Protein AF-A0A7C5HKM7-F1 (afdb_monomer_lite)

Sequence (242 aa):
MRKWGLLIVVLAIFTVLNADDSTYTHIKGFSEFSFNRQSVSGTVSGYNWQPYSNRNNRTNLLIESALGNDLYFSGNILSNQTALEDGIYSFSLRHRYGMAKIGQFVPEINGMTDKALMKGILVKGNYENNEITGQYFFNNIAFTKEKIEGNGTEGPFRLKYADLINGSEIVELIDKEGKRTVLRRNNDYSINYIAGDIELKNRILENNELLIVKYETKNGAHYRLEEAHYAYRNQTFGLGIK

Radius of gyration: 24.39 Å; chains: 1; bounding box: 66×60×60 Å

Structure (mmCIF, N/CA/C/O backbone):
data_AF-A0A7C5HKM7-F1
#
_entry.id   AF-A0A7C5HKM7-F1
#
loop_
_atom_site.group_PDB
_atom_site.id
_atom_site.type_symbol
_atom_site.label_atom_id
_atom_site.label_alt_id
_atom_site.label_comp_id
_atom_site.label_asym_id
_atom_site.label_entity_id
_atom_site.label_seq_id
_atom_site.pdbx_PDB_ins_code
_atom_site.Cartn_x
_atom_site.Cartn_y
_atom_site.Cartn_z
_atom_site.occupancy
_atom_site.B_iso_or_equiv
_atom_site.auth_seq_id
_atom_site.auth_comp_id
_atom_site.auth_asym_id
_atom_site.auth_atom_id
_atom_site.pdbx_PDB_model_num
ATOM 1 N N . MET A 1 1 ? -5.078 -12.556 -15.517 1.00 41.78 1 MET A N 1
ATOM 2 C CA . MET A 1 1 ? -3.926 -13.343 -16.021 1.00 41.78 1 MET A CA 1
ATOM 3 C C . MET A 1 1 ? -3.278 -12.762 -17.283 1.00 41.78 1 MET A C 1
ATOM 5 O O . MET A 1 1 ? -2.061 -12.759 -17.342 1.00 41.78 1 MET A O 1
ATOM 9 N N . ARG A 1 2 ? -4.021 -12.229 -18.270 1.00 43.84 2 ARG A N 1
ATOM 10 C CA . ARG A 1 2 ? -3.448 -11.787 -19.566 1.00 43.84 2 ARG A CA 1
ATOM 11 C C . ARG A 1 2 ? -2.411 -10.642 -19.536 1.00 43.84 2 ARG A C 1
ATOM 13 O O . ARG A 1 2 ? -1.623 -10.560 -20.465 1.00 43.84 2 ARG A O 1
ATOM 20 N N . LYS A 1 3 ? -2.385 -9.771 -18.518 1.00 46.50 3 LYS A N 1
ATOM 21 C CA . LYS A 1 3 ? -1.538 -8.555 -18.538 1.00 46.50 3 LYS A CA 1
ATOM 22 C C . LYS A 1 3 ? -0.066 -8.782 -18.155 1.00 46.50 3 LYS A C 1
ATOM 24 O O . LYS A 1 3 ? 0.792 -8.072 -18.656 1.00 46.50 3 LYS A O 1
ATOM 29 N N . TRP A 1 4 ? 0.237 -9.783 -17.326 1.00 49.47 4 TRP A N 1
ATOM 30 C CA . TRP A 1 4 ? 1.603 -10.012 -16.824 1.00 49.47 4 TRP A CA 1
ATOM 31 C C . TRP A 1 4 ? 2.427 -10.959 -17.700 1.00 49.47 4 TRP A C 1
ATOM 33 O O . TRP A 1 4 ? 3.642 -10.810 -17.786 1.00 49.47 4 TRP A O 1
ATOM 43 N N . GLY A 1 5 ? 1.768 -11.879 -18.415 1.00 47.00 5 GLY A N 1
ATOM 44 C CA . GLY A 1 5 ? 2.447 -12.800 -19.332 1.00 47.00 5 GLY A CA 1
ATOM 45 C C . GLY A 1 5 ? 3.181 -12.083 -20.468 1.00 47.00 5 GLY A C 1
ATOM 46 O O . GLY A 1 5 ? 4.269 -12.499 -20.840 1.00 47.00 5 GLY A O 1
ATOM 47 N N . LEU A 1 6 ? 2.639 -10.962 -20.960 1.00 52.41 6 LEU A N 1
ATOM 48 C CA . LEU A 1 6 ? 3.279 -10.177 -22.018 1.00 52.41 6 LEU A CA 1
ATOM 49 C C . LEU A 1 6 ? 4.603 -9.553 -21.546 1.00 52.41 6 LEU A C 1
ATOM 51 O O . LEU A 1 6 ? 5.582 -9.592 -22.279 1.00 52.41 6 LEU A O 1
ATOM 55 N N . LEU A 1 7 ? 4.654 -9.029 -20.314 1.00 55.72 7 LEU A N 1
ATOM 56 C CA . LEU A 1 7 ? 5.866 -8.421 -19.752 1.00 55.72 7 LEU A CA 1
ATOM 57 C C . LEU A 1 7 ? 6.987 -9.459 -19.590 1.00 55.72 7 LEU A C 1
ATOM 59 O O . LEU A 1 7 ? 8.132 -9.186 -19.934 1.00 55.72 7 LEU A O 1
ATOM 63 N N . ILE A 1 8 ? 6.641 -10.660 -19.113 1.00 58.59 8 ILE A N 1
ATOM 64 C CA . ILE A 1 8 ? 7.587 -11.772 -18.942 1.00 58.59 8 ILE A CA 1
ATOM 65 C C . ILE A 1 8 ? 8.138 -12.226 -20.300 1.00 58.59 8 ILE A C 1
ATOM 67 O O . ILE A 1 8 ? 9.338 -12.440 -20.428 1.00 58.59 8 ILE A O 1
ATOM 71 N N . VAL A 1 9 ? 7.284 -12.318 -21.325 1.00 57.78 9 VAL A N 1
ATOM 72 C CA . VAL A 1 9 ? 7.707 -12.670 -22.690 1.00 57.78 9 VAL A CA 1
ATOM 73 C C . VAL A 1 9 ? 8.598 -11.584 -23.296 1.00 57.78 9 VAL A C 1
ATOM 75 O O . VAL A 1 9 ? 9.610 -11.908 -23.905 1.00 57.78 9 VAL A O 1
ATOM 78 N N . VAL A 1 10 ? 8.280 -10.303 -23.090 1.00 61.19 10 VAL A N 1
ATOM 79 C CA . VAL A 1 10 ? 9.124 -9.191 -23.558 1.00 61.19 10 VAL A CA 1
ATOM 80 C C . VAL A 1 10 ? 10.493 -9.219 -22.875 1.00 61.19 10 VAL A C 1
ATOM 82 O O . VAL A 1 10 ? 11.505 -9.143 -23.564 1.00 61.19 10 VAL A O 1
ATOM 85 N N . LEU A 1 11 ? 10.548 -9.409 -21.552 1.00 55.69 11 LEU A N 1
ATOM 86 C CA . LEU A 1 11 ? 11.812 -9.547 -20.816 1.00 55.69 11 LEU A CA 1
ATOM 87 C C . LEU A 1 11 ? 12.632 -10.751 -21.310 1.00 55.69 11 LEU A C 1
ATOM 89 O O . LEU A 1 11 ? 13.831 -10.609 -21.524 1.00 55.69 11 LEU A O 1
ATOM 93 N N . ALA A 1 12 ? 11.987 -11.893 -21.570 1.00 57.62 12 ALA A N 1
ATOM 94 C CA . ALA A 1 12 ? 12.646 -13.089 -22.098 1.00 57.62 12 ALA A CA 1
ATOM 95 C C . ALA A 1 12 ? 13.162 -12.929 -23.542 1.00 57.62 12 ALA A C 1
ATOM 97 O O . ALA A 1 12 ? 14.146 -13.555 -23.915 1.00 57.62 12 ALA A O 1
ATOM 98 N N . ILE A 1 13 ? 12.522 -12.100 -24.373 1.00 56.56 13 ILE A N 1
ATOM 99 C CA . ILE A 1 13 ? 13.011 -11.806 -25.731 1.00 56.56 13 ILE A CA 1
ATOM 100 C C . ILE A 1 13 ? 14.216 -10.856 -25.674 1.00 56.56 13 ILE A C 1
ATOM 102 O O . ILE A 1 13 ? 15.177 -11.034 -26.421 1.00 56.56 13 ILE A O 1
ATOM 106 N N . PHE A 1 14 ? 14.203 -9.872 -24.769 1.00 54.41 14 PHE A N 1
ATOM 107 C CA . PHE A 1 14 ? 15.316 -8.929 -24.612 1.00 54.41 14 PHE A CA 1
ATOM 108 C C . PHE A 1 14 ? 16.595 -9.584 -24.071 1.00 54.41 14 PHE A C 1
ATOM 110 O O . PHE A 1 14 ? 17.683 -9.191 -24.494 1.00 54.41 14 PHE A O 1
ATOM 117 N N . THR A 1 15 ? 16.487 -10.589 -23.195 1.00 54.91 15 THR A N 1
ATOM 118 C CA . THR A 1 15 ? 17.650 -11.338 -22.682 1.00 54.91 15 THR A CA 1
ATOM 119 C C . THR A 1 15 ? 18.345 -12.166 -23.760 1.00 54.91 15 THR A C 1
ATOM 121 O O . THR A 1 15 ? 19.567 -12.267 -23.751 1.00 54.91 15 THR A O 1
ATOM 124 N N . VAL A 1 16 ? 17.599 -12.725 -24.717 1.00 54.78 16 VAL A N 1
ATOM 125 C CA . VAL A 1 16 ? 18.163 -13.573 -25.785 1.00 54.78 16 VAL A CA 1
ATOM 126 C C . VAL A 1 16 ? 18.936 -12.757 -26.830 1.00 54.78 16 VAL A C 1
ATOM 128 O O . VAL A 1 16 ? 19.856 -13.277 -27.454 1.00 54.78 16 VAL A O 1
ATOM 131 N N . LEU A 1 17 ? 18.598 -11.478 -27.021 1.00 49.91 17 LEU A N 1
ATOM 132 C CA . LEU A 1 17 ? 19.156 -10.653 -28.101 1.00 49.91 17 LEU A CA 1
ATOM 133 C C . LEU A 1 17 ? 20.435 -9.878 -27.728 1.00 49.91 17 LEU A C 1
ATOM 135 O O . LEU A 1 17 ? 21.086 -9.360 -28.628 1.00 49.91 17 LEU A O 1
ATOM 139 N N . ASN A 1 18 ? 20.810 -9.796 -26.445 1.00 52.69 18 ASN A N 1
ATOM 140 C CA . ASN A 1 18 ? 21.990 -9.047 -25.968 1.00 52.69 18 ASN A CA 1
ATOM 141 C 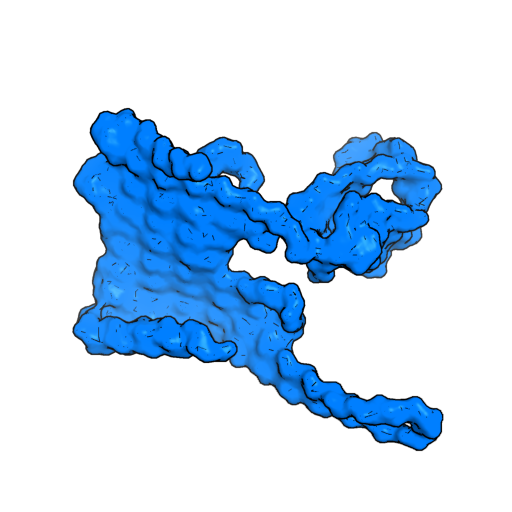C . ASN A 1 18 ? 22.776 -9.823 -24.895 1.00 52.69 18 ASN A C 1
ATOM 143 O O . ASN A 1 18 ? 23.112 -9.276 -23.846 1.00 52.69 18 ASN A O 1
ATOM 147 N N . ALA A 1 19 ? 23.012 -11.116 -25.122 1.00 52.22 19 ALA A N 1
ATOM 148 C CA . ALA A 1 19 ? 23.681 -11.975 -24.152 1.00 52.22 19 ALA A CA 1
ATOM 149 C C . ALA A 1 19 ? 25.193 -11.683 -24.089 1.00 52.22 19 ALA A C 1
ATOM 151 O O . ALA A 1 19 ? 25.965 -12.168 -24.912 1.00 52.22 19 ALA A O 1
ATOM 152 N N . ASP A 1 20 ? 25.589 -10.887 -23.099 1.00 65.88 20 ASP A N 1
ATOM 153 C CA . ASP A 1 20 ? 26.934 -10.894 -22.505 1.00 65.88 20 ASP A CA 1
ATOM 154 C C . ASP A 1 20 ? 26.879 -11.645 -21.157 1.00 65.88 20 ASP A C 1
ATOM 156 O O . ASP A 1 20 ? 25.787 -11.811 -20.601 1.00 65.88 20 ASP A O 1
ATOM 160 N N . ASP A 1 21 ? 28.020 -12.067 -20.607 1.0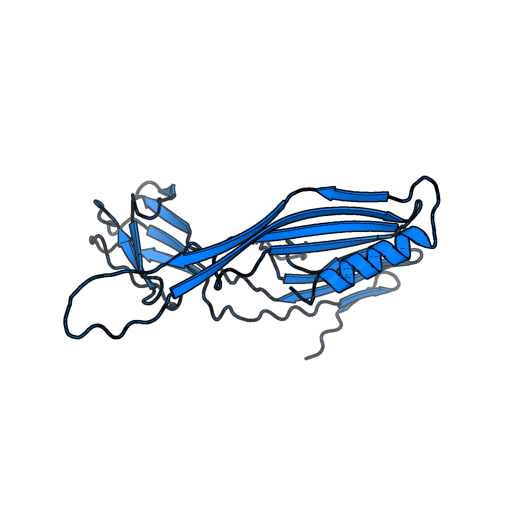0 68.31 21 ASP A N 1
ATOM 161 C CA . ASP A 1 21 ? 28.113 -12.945 -19.419 1.00 68.31 21 ASP A CA 1
ATOM 162 C C . ASP A 1 21 ? 27.431 -12.373 -18.156 1.00 68.31 21 ASP A C 1
ATOM 164 O O . ASP A 1 21 ? 27.097 -13.107 -17.224 1.00 68.31 21 ASP A O 1
ATOM 168 N N . SER A 1 22 ? 27.178 -11.062 -18.110 1.00 76.56 22 SER A N 1
ATOM 169 C CA . SER A 1 22 ? 26.458 -10.388 -17.021 1.00 76.56 22 SER A CA 1
ATOM 170 C C . SER A 1 22 ? 24.931 -10.388 -17.166 1.00 76.56 22 SER A C 1
ATOM 172 O O . SER A 1 22 ? 24.227 -9.875 -16.293 1.00 76.56 22 SER A O 1
ATOM 174 N N . THR A 1 23 ? 24.395 -10.982 -18.232 1.00 87.31 23 THR A N 1
ATOM 175 C CA . THR A 1 23 ? 22.953 -11.051 -18.491 1.00 87.31 23 THR A CA 1
ATOM 176 C C . THR A 1 23 ? 22.306 -12.199 -17.725 1.00 87.31 23 THR A C 1
ATOM 178 O O . THR A 1 23 ? 22.638 -13.364 -17.927 1.00 87.31 23 THR A O 1
ATOM 181 N N . TYR A 1 24 ? 21.331 -11.894 -16.870 1.00 87.00 24 TYR A N 1
ATOM 182 C CA . TYR A 1 24 ? 20.586 -12.908 -16.122 1.00 87.00 24 TYR A CA 1
ATOM 183 C C . TYR A 1 24 ? 19.155 -12.475 -15.827 1.00 87.00 24 TYR A C 1
ATOM 185 O O . TYR A 1 24 ? 18.832 -11.287 -15.777 1.00 87.00 24 TYR A O 1
ATOM 193 N N . THR A 1 25 ? 18.302 -13.455 -15.538 1.00 88.19 25 THR A N 1
ATOM 194 C CA . THR A 1 25 ? 16.986 -13.247 -14.932 1.00 88.19 25 THR A CA 1
ATOM 195 C C . THR A 1 25 ? 16.768 -14.309 -13.862 1.00 88.19 25 THR A C 1
ATOM 197 O O . THR A 1 25 ? 16.743 -15.503 -14.145 1.00 88.19 25 THR A O 1
ATOM 200 N N . HIS A 1 26 ? 16.571 -13.870 -12.626 1.00 86.81 26 HIS A N 1
ATOM 201 C CA . HIS A 1 26 ? 16.157 -14.688 -11.502 1.00 86.81 26 HIS A CA 1
ATOM 202 C C . HIS A 1 26 ? 14.713 -14.361 -11.146 1.00 86.81 26 HIS A C 1
ATOM 204 O O . HIS A 1 26 ? 14.358 -13.208 -10.905 1.00 86.81 26 HIS A O 1
ATOM 210 N N . ILE A 1 27 ? 13.883 -15.396 -11.083 1.00 87.00 27 ILE A N 1
ATOM 211 C CA . ILE A 1 27 ? 12.506 -15.299 -10.609 1.00 87.00 27 ILE A CA 1
ATOM 212 C C . ILE A 1 27 ? 12.399 -16.206 -9.387 1.00 87.00 27 ILE A C 1
ATOM 214 O O . ILE A 1 27 ? 12.685 -17.399 -9.469 1.00 87.00 27 ILE A O 1
ATOM 218 N N . LYS A 1 28 ? 12.030 -15.632 -8.244 1.00 78.94 28 LYS A N 1
ATOM 219 C CA . LYS A 1 28 ? 11.905 -16.319 -6.953 1.00 78.94 28 LYS A CA 1
ATOM 220 C C . LYS A 1 28 ? 10.480 -16.169 -6.427 1.00 78.94 28 LYS A C 1
ATOM 222 O O . LYS A 1 28 ? 9.817 -15.171 -6.702 1.00 78.94 28 LYS A O 1
ATOM 227 N N . GLY A 1 29 ? 10.039 -17.131 -5.623 1.00 84.25 29 GLY A N 1
ATOM 228 C CA . GLY A 1 29 ? 8.732 -17.111 -4.966 1.00 84.25 29 GLY A CA 1
ATOM 229 C C . GLY A 1 29 ? 7.749 -18.115 -5.564 1.00 84.25 29 GLY A C 1
ATOM 230 O O . GLY A 1 29 ? 8.158 -19.168 -6.046 1.00 84.25 29 GLY A O 1
ATOM 231 N N . PHE A 1 30 ? 6.453 -17.816 -5.492 1.00 78.19 30 PHE A N 1
ATOM 232 C CA . PHE A 1 30 ? 5.386 -18.731 -5.886 1.00 78.19 30 PHE A CA 1
ATOM 233 C C . PHE A 1 30 ? 4.206 -18.017 -6.552 1.00 78.19 30 PHE A C 1
ATOM 235 O O . PHE A 1 30 ? 3.901 -16.850 -6.297 1.00 78.19 30 PHE A O 1
ATOM 242 N N . SER A 1 31 ? 3.489 -18.768 -7.381 1.00 83.00 31 SER A N 1
ATOM 243 C CA . SER A 1 31 ? 2.150 -18.424 -7.844 1.00 83.00 31 SER A CA 1
ATOM 244 C C . SER A 1 31 ? 1.283 -19.660 -7.674 1.00 83.00 31 SER A C 1
ATOM 246 O O . SER A 1 31 ? 1.540 -20.703 -8.269 1.00 83.00 31 SER A O 1
ATOM 248 N N . GLU A 1 32 ? 0.289 -19.548 -6.809 1.00 78.94 32 GLU A N 1
ATOM 249 C CA . GLU A 1 32 ? -0.618 -20.624 -6.448 1.00 78.94 32 GLU A CA 1
ATOM 250 C C . GLU A 1 32 ? -2.011 -20.269 -6.946 1.00 78.94 32 GLU A C 1
ATOM 252 O O . GLU A 1 32 ? -2.483 -19.137 -6.794 1.00 78.94 32 GLU A O 1
ATOM 257 N N . PHE A 1 33 ? -2.698 -21.251 -7.513 1.00 78.25 33 PHE A N 1
ATOM 258 C CA . PHE A 1 33 ? -4.128 -21.158 -7.739 1.00 78.25 33 PHE A CA 1
ATOM 259 C C . PHE A 1 33 ? -4.812 -22.317 -7.024 1.00 78.25 33 PHE A C 1
ATOM 261 O O . PHE A 1 33 ? -4.343 -23.453 -7.046 1.00 78.25 33 PHE A O 1
ATOM 268 N N . SER A 1 34 ? -5.934 -22.021 -6.385 1.00 70.56 34 SER A N 1
ATOM 269 C CA . SER A 1 34 ? -6.802 -23.005 -5.759 1.00 70.56 34 SER A CA 1
ATOM 270 C C . SER A 1 34 ? -8.174 -22.880 -6.389 1.00 70.56 34 SER A C 1
ATOM 272 O O . SER A 1 34 ? -8.777 -21.804 -6.404 1.00 70.56 34 SER A O 1
ATOM 274 N N . PHE A 1 35 ? -8.658 -23.991 -6.925 1.00 74.38 35 PHE A N 1
ATOM 275 C CA . PHE A 1 35 ? -10.007 -24.103 -7.444 1.00 74.38 35 PHE A CA 1
ATOM 276 C C . PHE A 1 35 ? -10.796 -25.020 -6.519 1.00 74.38 35 PHE A C 1
ATOM 278 O O . PHE A 1 35 ? -10.505 -26.210 -6.435 1.00 74.38 35 PHE A O 1
ATOM 285 N N . ASN A 1 36 ? -11.784 -24.459 -5.828 1.00 67.75 36 ASN A N 1
ATOM 286 C CA . ASN A 1 36 ? -12.648 -25.205 -4.928 1.00 67.75 36 ASN A CA 1
ATOM 287 C C . ASN A 1 36 ? -14.076 -25.173 -5.459 1.00 67.75 36 ASN A C 1
ATOM 289 O O . ASN A 1 36 ? -14.666 -24.107 -5.641 1.00 67.75 36 ASN A O 1
ATOM 293 N N . ARG A 1 37 ? -14.646 -26.359 -5.669 1.00 68.19 37 ARG A N 1
ATOM 294 C CA . ARG A 1 37 ? -16.071 -26.542 -5.931 1.00 68.19 37 ARG A CA 1
ATOM 295 C C . ARG A 1 37 ? -16.686 -27.173 -4.692 1.00 68.19 37 ARG A C 1
ATOM 297 O O . ARG A 1 37 ? -16.312 -28.283 -4.332 1.00 68.19 37 ARG A O 1
ATOM 304 N N . GLN A 1 38 ? -17.616 -26.474 -4.055 1.00 61.09 38 GLN A N 1
ATOM 305 C CA . GLN A 1 38 ? -18.375 -27.028 -2.938 1.00 61.09 38 GLN A CA 1
ATOM 306 C C . GLN A 1 38 ? -19.761 -27.446 -3.427 1.00 61.09 38 GLN A C 1
ATOM 308 O O . GLN A 1 38 ? -20.451 -26.694 -4.114 1.00 61.09 38 GLN A O 1
ATOM 313 N N . SER A 1 39 ? -20.156 -28.669 -3.086 1.00 62.34 39 SER A N 1
ATOM 314 C CA . SER A 1 39 ? -21.510 -29.180 -3.284 1.00 62.34 39 SER A CA 1
ATOM 315 C C . SER A 1 39 ? -22.077 -29.572 -1.929 1.00 62.34 39 SER A C 1
ATOM 317 O O . SER A 1 39 ? -21.498 -30.414 -1.247 1.00 62.34 39 SER A O 1
ATOM 319 N N . VAL A 1 40 ? -23.202 -28.972 -1.552 1.00 58.19 40 VAL A N 1
ATOM 320 C CA . VAL A 1 40 ? -23.971 -29.364 -0.367 1.00 58.19 40 VAL A CA 1
ATOM 321 C C . VAL A 1 40 ? -25.155 -30.199 -0.846 1.00 58.19 40 VAL A C 1
ATOM 323 O O . VAL A 1 40 ? -25.891 -29.765 -1.732 1.00 58.19 40 VAL A O 1
ATOM 326 N N . SER A 1 41 ? -25.326 -31.399 -0.292 1.00 61.50 41 SER A N 1
ATOM 327 C CA . SER A 1 41 ? -26.473 -32.273 -0.559 1.00 61.50 41 SER A CA 1
ATOM 328 C C . SER A 1 41 ? -27.332 -32.404 0.696 1.00 61.50 41 SER A C 1
ATOM 330 O O . SER A 1 41 ? -26.813 -32.752 1.755 1.00 61.50 41 SER A O 1
ATOM 332 N N . GLY A 1 42 ? -28.637 -32.161 0.574 1.00 61.72 42 GLY A N 1
ATOM 333 C CA . GLY A 1 42 ? -29.608 -32.345 1.651 1.00 61.72 42 GLY A CA 1
ATOM 334 C C . GLY A 1 42 ? -31.044 -32.149 1.162 1.00 61.72 42 GLY A C 1
ATOM 335 O O . GLY A 1 42 ? -31.293 -31.404 0.218 1.00 61.72 42 GLY A O 1
ATOM 336 N N . THR A 1 43 ? -31.992 -32.834 1.797 1.00 60.56 43 THR A N 1
ATOM 337 C CA . THR A 1 43 ? -33.436 -32.710 1.554 1.00 60.56 43 THR A CA 1
ATOM 338 C C . THR A 1 43 ? -34.009 -31.600 2.425 1.00 60.56 43 THR A C 1
ATOM 340 O O . THR A 1 43 ? -34.526 -31.858 3.508 1.00 60.56 43 THR A O 1
ATOM 343 N N . VAL A 1 44 ? -33.909 -30.351 1.971 1.00 58.84 44 VAL A N 1
ATOM 344 C CA . VAL A 1 44 ? -34.656 -29.238 2.573 1.00 58.84 44 VAL A CA 1
ATOM 345 C C . VAL A 1 44 ? -35.480 -28.586 1.471 1.00 58.84 44 VAL A C 1
ATOM 347 O O . VAL A 1 44 ? -34.931 -28.034 0.517 1.00 58.84 44 VAL A O 1
ATOM 350 N N . SER A 1 45 ? -36.806 -28.697 1.560 1.00 56.69 45 SER A N 1
ATOM 351 C CA . SER A 1 45 ? -37.721 -28.054 0.616 1.00 56.69 45 SER A CA 1
ATOM 352 C C . SER A 1 45 ? -37.544 -26.534 0.679 1.00 56.69 45 SER A C 1
ATOM 354 O O . SER A 1 45 ? -37.684 -25.955 1.754 1.00 56.69 45 SER A O 1
ATOM 356 N N . GLY A 1 46 ? -37.260 -25.891 -0.458 1.00 57.44 46 GLY A N 1
ATOM 357 C CA . GLY A 1 46 ? -37.230 -24.425 -0.580 1.00 57.44 46 GLY A CA 1
ATOM 358 C C . GLY A 1 46 ? -35.853 -23.778 -0.766 1.00 57.44 46 GLY A C 1
ATOM 359 O O . GLY A 1 46 ? -35.786 -22.560 -0.894 1.00 57.44 46 GLY A O 1
ATOM 360 N N . TYR A 1 47 ? -34.760 -24.546 -0.831 1.00 51.97 47 TYR A N 1
ATOM 361 C CA . TYR A 1 47 ? -33.437 -23.997 -1.151 1.00 51.97 47 TYR A CA 1
ATOM 362 C C . TYR A 1 47 ? -33.176 -24.014 -2.665 1.00 51.97 47 TYR A C 1
ATOM 364 O O . TYR A 1 47 ? -33.049 -25.080 -3.269 1.00 51.97 47 TYR A O 1
ATOM 372 N N . ASN A 1 48 ? -33.059 -22.835 -3.284 1.00 48.94 48 ASN A N 1
ATOM 373 C CA . ASN A 1 48 ? -32.565 -22.716 -4.656 1.00 48.94 48 ASN A CA 1
ATOM 374 C C . ASN A 1 48 ? -31.058 -22.993 -4.672 1.00 48.94 48 ASN A C 1
ATOM 376 O O . ASN A 1 48 ? -30.250 -22.215 -4.168 1.00 48.94 48 ASN A O 1
ATOM 380 N N . TRP A 1 49 ? -30.699 -24.138 -5.240 1.00 54.53 49 TRP A N 1
ATOM 381 C CA . TRP A 1 49 ? -29.325 -24.581 -5.422 1.00 54.53 49 TRP A CA 1
ATOM 382 C C . TRP A 1 49 ? -28.566 -23.640 -6.363 1.00 54.53 49 TRP A C 1
ATOM 384 O O . TRP A 1 49 ? -28.997 -23.399 -7.491 1.00 54.53 49 TRP A O 1
ATOM 394 N N . GLN A 1 50 ? -27.399 -23.164 -5.931 1.00 55.50 50 GLN A N 1
ATOM 395 C CA . GLN A 1 50 ? -26.397 -22.597 -6.828 1.00 55.50 50 GLN A CA 1
ATOM 396 C C . GLN A 1 50 ? -25.031 -23.208 -6.496 1.00 55.50 50 GLN A C 1
ATOM 398 O O . GLN A 1 50 ? -24.595 -23.138 -5.345 1.00 55.50 50 GLN A O 1
ATOM 403 N N . PRO A 1 51 ? -24.341 -23.838 -7.463 1.00 52.62 51 PRO A N 1
ATOM 404 C CA . PRO A 1 51 ? -22.997 -24.338 -7.241 1.00 52.62 51 PRO A CA 1
ATOM 405 C C . PRO A 1 51 ? -22.072 -23.147 -6.992 1.00 52.62 51 PRO A C 1
ATOM 407 O O . PRO A 1 51 ? -21.900 -22.291 -7.858 1.00 52.62 51 PRO A O 1
ATOM 410 N N . TYR A 1 52 ? -21.456 -23.110 -5.813 1.00 55.56 52 TYR A N 1
ATOM 411 C CA . TYR A 1 52 ? -20.439 -22.119 -5.498 1.00 55.56 52 TYR A CA 1
ATOM 412 C C . TYR A 1 52 ? -19.070 -22.659 -5.917 1.00 55.56 52 TYR A C 1
ATOM 414 O O . TYR A 1 52 ? -18.561 -23.643 -5.369 1.00 55.56 52 TYR A O 1
ATOM 422 N N . SER A 1 53 ? -18.482 -22.032 -6.933 1.00 55.97 53 SER A N 1
ATOM 423 C CA . SER A 1 53 ? -17.078 -22.222 -7.284 1.00 55.97 53 SER A CA 1
ATOM 424 C C . SER A 1 53 ? -16.282 -21.042 -6.751 1.00 55.97 53 SER A C 1
ATOM 426 O O . SER A 1 53 ? -16.534 -19.907 -7.158 1.00 55.97 53 SER A O 1
ATOM 428 N N . ASN A 1 54 ? -15.302 -21.308 -5.893 1.00 58.53 54 ASN A N 1
ATOM 429 C CA . ASN A 1 54 ? -14.331 -20.304 -5.496 1.00 58.53 54 ASN A CA 1
ATOM 430 C C . ASN A 1 54 ? -13.007 -20.545 -6.221 1.00 58.53 54 ASN A C 1
ATOM 432 O O . ASN A 1 54 ? -12.482 -21.663 -6.242 1.00 58.53 54 ASN A O 1
ATOM 436 N N . ARG A 1 55 ? -12.466 -19.480 -6.805 1.00 63.00 55 ARG A N 1
ATOM 437 C CA . ARG A 1 55 ? -11.137 -19.468 -7.397 1.00 63.00 55 ARG A CA 1
ATOM 438 C C . ARG A 1 55 ? -10.286 -18.459 -6.645 1.00 63.00 55 ARG A C 1
ATOM 440 O O . ARG A 1 55 ? -10.416 -17.256 -6.858 1.00 63.00 55 ARG A O 1
ATOM 447 N N . ASN A 1 56 ? -9.341 -18.974 -5.875 1.00 62.69 56 ASN A N 1
ATOM 448 C CA . ASN A 1 56 ? -8.358 -18.161 -5.180 1.00 62.69 56 ASN A CA 1
ATOM 449 C C . ASN A 1 56 ? -7.047 -18.220 -5.952 1.00 62.69 56 ASN A C 1
ATOM 451 O O . ASN A 1 56 ? -6.597 -19.298 -6.328 1.00 62.69 56 ASN A O 1
ATOM 455 N N . ASN A 1 57 ? -6.426 -17.070 -6.194 1.00 67.44 57 ASN A N 1
ATOM 456 C CA . ASN A 1 57 ? -5.041 -17.036 -6.649 1.00 67.44 57 ASN A CA 1
ATOM 457 C C . ASN A 1 57 ? -4.232 -16.285 -5.599 1.00 67.44 57 ASN A C 1
ATOM 459 O O . ASN A 1 57 ? -4.670 -15.245 -5.107 1.00 67.44 57 ASN A O 1
ATOM 463 N N . ARG A 1 58 ? -3.059 -16.811 -5.273 1.00 69.06 58 ARG A N 1
ATOM 464 C CA . ARG A 1 58 ? -2.066 -16.133 -4.453 1.00 69.06 58 ARG A CA 1
ATOM 465 C C . ARG A 1 58 ? -0.790 -16.033 -5.260 1.00 69.06 58 ARG A C 1
ATOM 467 O O . ARG A 1 58 ? -0.427 -16.951 -5.988 1.00 69.06 58 ARG A O 1
ATOM 474 N N . THR A 1 59 ? -0.119 -14.899 -5.208 1.00 75.88 59 THR A N 1
ATOM 475 C CA . THR A 1 59 ? 1.138 -14.722 -5.936 1.00 75.88 59 THR A CA 1
ATOM 476 C C . THR A 1 59 ? 2.084 -13.924 -5.071 1.00 75.88 59 THR A C 1
ATOM 478 O O . THR A 1 59 ? 1.690 -12.910 -4.513 1.00 75.88 59 THR A O 1
ATOM 481 N N . ASN A 1 60 ? 3.307 -14.410 -4.935 1.00 77.50 60 ASN A N 1
ATOM 482 C CA . ASN A 1 60 ? 4.411 -13.711 -4.307 1.00 77.50 60 ASN A CA 1
ATOM 483 C C . ASN A 1 60 ? 5.634 -13.978 -5.175 1.00 77.50 60 ASN A C 1
ATOM 485 O O . ASN A 1 60 ? 6.220 -15.053 -5.093 1.00 77.50 60 ASN A O 1
ATOM 489 N N . LEU A 1 61 ? 5.957 -13.042 -6.057 1.00 79.00 61 LEU A N 1
ATOM 490 C CA . LEU A 1 61 ? 7.056 -13.171 -7.001 1.00 79.00 61 LEU A CA 1
ATOM 491 C C . LEU A 1 61 ? 8.031 -12.024 -6.807 1.00 79.00 61 LEU A C 1
ATOM 493 O O . LEU A 1 61 ? 7.630 -10.864 -6.782 1.00 79.00 61 LEU A O 1
ATOM 497 N N . LEU A 1 62 ? 9.311 -12.364 -6.746 1.00 71.31 62 LEU A N 1
ATOM 498 C CA . LEU A 1 62 ? 10.428 -11.443 -6.866 1.00 71.31 62 LEU A CA 1
ATOM 499 C C . LEU A 1 62 ? 11.127 -11.729 -8.194 1.00 71.31 62 LEU A C 1
ATOM 501 O O . LEU A 1 62 ? 11.457 -12.876 -8.490 1.00 71.31 62 LEU A O 1
ATOM 505 N N . ILE A 1 63 ? 11.352 -10.690 -8.984 1.00 84.31 63 ILE A N 1
ATOM 506 C CA . ILE A 1 63 ? 12.050 -10.743 -10.262 1.00 84.31 63 ILE A CA 1
ATOM 507 C C . ILE A 1 63 ? 13.280 -9.851 -10.140 1.00 84.31 63 ILE A C 1
ATOM 509 O O . ILE A 1 63 ? 13.168 -8.692 -9.754 1.00 84.31 63 ILE A O 1
ATOM 513 N N . GLU A 1 64 ? 14.444 -10.381 -10.483 1.00 87.38 64 GLU A N 1
ATOM 514 C CA . GLU A 1 64 ? 15.716 -9.663 -10.535 1.00 87.38 64 GLU A CA 1
ATOM 515 C C . GLU A 1 64 ? 16.372 -10.004 -11.866 1.00 87.38 64 GLU A C 1
ATOM 517 O O . GLU A 1 64 ? 16.492 -11.173 -12.215 1.00 87.38 64 GLU A O 1
ATOM 522 N N . SER A 1 65 ? 16.779 -9.012 -12.642 1.00 87.62 65 SER A N 1
ATOM 523 C CA . SER A 1 65 ? 17.410 -9.244 -13.933 1.00 87.62 65 SER A CA 1
ATOM 524 C C . SER A 1 65 ? 18.452 -8.178 -14.223 1.00 87.62 65 SER A C 1
ATOM 526 O O . SER A 1 65 ? 18.275 -7.016 -13.859 1.00 87.62 65 SER A O 1
ATOM 528 N N . ALA A 1 66 ? 19.525 -8.575 -14.891 1.00 88.00 66 ALA A N 1
ATOM 529 C CA . ALA A 1 66 ? 20.467 -7.669 -15.524 1.00 88.00 66 ALA A CA 1
ATOM 530 C C . ALA A 1 66 ? 20.548 -8.006 -17.014 1.00 88.00 66 ALA A C 1
ATOM 532 O O . ALA A 1 66 ? 20.465 -9.173 -17.396 1.00 88.00 66 ALA A O 1
ATOM 533 N N . LEU A 1 67 ? 20.672 -6.977 -17.841 1.00 85.38 67 LEU A N 1
ATOM 534 C CA . LEU A 1 67 ? 20.891 -7.057 -19.278 1.00 85.38 67 LEU A CA 1
ATOM 535 C C . LEU A 1 67 ? 22.224 -6.353 -19.543 1.00 85.38 67 LEU A C 1
ATOM 537 O O . LEU A 1 67 ? 22.297 -5.119 -19.531 1.00 85.38 67 LEU A O 1
ATOM 541 N N . GLY A 1 68 ? 23.285 -7.143 -19.701 1.00 82.88 68 GLY A N 1
ATOM 542 C CA . GLY A 1 68 ? 24.656 -6.641 -19.685 1.00 82.88 68 GLY A CA 1
ATOM 543 C C . GLY A 1 68 ? 25.017 -5.921 -18.375 1.00 82.88 68 GLY A C 1
ATOM 544 O O . GLY A 1 68 ? 24.448 -6.169 -17.312 1.00 82.88 68 GLY A O 1
ATOM 545 N N . ASN A 1 69 ? 25.966 -4.984 -18.459 1.00 82.88 69 ASN A N 1
ATOM 546 C CA . ASN A 1 69 ? 26.512 -4.292 -17.282 1.00 82.88 69 ASN A CA 1
ATOM 547 C C . ASN A 1 69 ? 25.720 -3.049 -16.855 1.00 82.88 69 ASN A C 1
ATOM 549 O O . ASN A 1 69 ? 25.875 -2.575 -15.727 1.00 82.88 69 ASN A O 1
ATOM 553 N N . ASP A 1 70 ? 24.876 -2.527 -17.745 1.00 84.81 70 ASP A N 1
ATOM 554 C CA . ASP A 1 70 ? 24.332 -1.177 -17.612 1.00 84.81 70 ASP A CA 1
ATOM 555 C C . ASP A 1 70 ? 22.843 -1.138 -17.278 1.00 84.81 70 ASP A C 1
ATOM 557 O O . ASP A 1 70 ? 22.387 -0.111 -16.777 1.00 84.81 70 ASP A O 1
ATOM 561 N N . LEU A 1 71 ? 22.082 -2.212 -17.523 1.00 86.94 71 LEU A N 1
ATOM 562 C CA . LEU A 1 71 ? 20.628 -2.225 -17.369 1.00 86.94 71 LEU A CA 1
ATOM 563 C C . LEU A 1 71 ? 20.178 -3.293 -16.369 1.00 86.94 71 LEU A C 1
ATOM 565 O O . LEU A 1 71 ? 20.381 -4.484 -16.567 1.00 86.94 71 LEU A O 1
ATOM 569 N N . TYR A 1 72 ? 19.508 -2.856 -15.308 1.00 90.81 72 TYR A N 1
ATOM 570 C CA . TYR A 1 72 ? 19.022 -3.697 -14.220 1.00 90.81 72 TYR A CA 1
ATOM 571 C C . TYR A 1 72 ? 17.515 -3.542 -14.083 1.00 90.81 72 TYR A C 1
ATOM 573 O O . TYR A 1 72 ? 17.000 -2.429 -14.006 1.00 90.81 72 TYR A O 1
ATOM 581 N N . PHE A 1 73 ? 16.808 -4.655 -13.991 1.00 90.38 73 PHE A N 1
ATOM 582 C CA . PHE A 1 73 ? 15.381 -4.705 -13.734 1.00 90.38 73 PHE A CA 1
ATOM 583 C C . PHE A 1 73 ? 15.122 -5.434 -12.418 1.00 90.38 73 PHE A C 1
ATOM 585 O O . PHE A 1 73 ? 15.683 -6.497 -12.160 1.00 90.38 73 PHE A O 1
ATOM 592 N N . SER A 1 74 ? 14.245 -4.888 -11.588 1.00 87.75 74 SER A N 1
ATOM 593 C CA . SER A 1 74 ? 13.723 -5.585 -10.421 1.00 87.75 74 SER A CA 1
ATOM 594 C C . SER A 1 74 ? 12.217 -5.410 -10.314 1.00 87.75 74 SER A C 1
ATOM 596 O O . SER A 1 74 ? 11.655 -4.399 -10.733 1.00 87.75 74 SER A O 1
ATOM 598 N N . GLY A 1 75 ? 11.541 -6.411 -9.770 1.00 82.06 75 GLY A N 1
ATOM 599 C CA . GLY A 1 75 ? 10.097 -6.409 -9.629 1.00 82.06 75 GLY A CA 1
ATOM 600 C C . GLY A 1 75 ? 9.639 -7.249 -8.454 1.00 82.06 75 GLY A C 1
ATOM 601 O O . GLY A 1 75 ? 10.216 -8.294 -8.180 1.00 82.06 75 GLY A O 1
ATOM 602 N N . ASN A 1 76 ? 8.586 -6.819 -7.774 1.00 77.56 76 ASN A N 1
ATOM 603 C CA . ASN A 1 76 ? 7.881 -7.611 -6.780 1.00 77.56 76 ASN A CA 1
ATOM 604 C C . ASN A 1 76 ? 6.384 -7.594 -7.097 1.00 77.56 76 ASN A C 1
ATOM 606 O O . ASN A 1 76 ? 5.842 -6.551 -7.465 1.00 77.56 76 ASN A O 1
ATOM 610 N N . ILE A 1 77 ? 5.732 -8.745 -6.975 1.00 80.50 77 ILE A N 1
ATOM 611 C CA . ILE A 1 77 ? 4.287 -8.904 -7.107 1.00 80.50 77 ILE A CA 1
ATOM 612 C C . ILE A 1 77 ? 3.797 -9.710 -5.911 1.00 80.50 77 ILE A C 1
ATOM 614 O O . ILE A 1 77 ? 4.149 -10.879 -5.775 1.00 80.50 77 ILE A O 1
ATOM 618 N N . LEU A 1 78 ? 2.923 -9.120 -5.107 1.00 72.56 78 LEU A N 1
ATOM 619 C CA . LEU A 1 78 ? 2.241 -9.748 -3.989 1.00 72.56 78 LEU A CA 1
ATOM 620 C C . LEU A 1 78 ? 0.725 -9.635 -4.178 1.00 72.56 78 LEU A C 1
ATOM 622 O O . LEU A 1 78 ? 0.180 -8.551 -4.304 1.00 72.56 78 LEU A O 1
ATOM 626 N N . SER A 1 79 ? 0.008 -10.748 -4.167 1.00 73.06 79 SER A N 1
ATOM 627 C CA . SER A 1 79 ? -1.454 -10.786 -4.215 1.00 73.06 79 SER A CA 1
ATOM 628 C C . SER A 1 79 ? -1.943 -11.855 -3.250 1.00 73.06 79 SER A C 1
ATOM 630 O O . SER A 1 79 ? -1.551 -13.020 -3.376 1.00 73.06 79 SER A O 1
ATOM 632 N N . ASN A 1 80 ? -2.775 -11.457 -2.284 1.00 59.19 80 ASN A N 1
ATOM 633 C CA . ASN A 1 80 ? -3.347 -12.346 -1.281 1.00 59.19 80 ASN A CA 1
ATOM 634 C C . ASN A 1 80 ? -4.864 -12.504 -1.493 1.00 59.19 80 ASN A C 1
ATOM 636 O O . ASN A 1 80 ? -5.643 -11.579 -1.349 1.00 59.19 80 ASN A O 1
ATOM 640 N N . GLN A 1 81 ? -5.237 -13.722 -1.885 1.00 51.62 81 GLN A N 1
ATOM 641 C CA . GLN A 1 81 ? -6.473 -14.494 -1.674 1.00 51.62 81 GLN A CA 1
ATOM 642 C C . GLN A 1 81 ? -7.898 -13.903 -1.709 1.00 51.62 81 GLN A C 1
ATOM 644 O O . GLN A 1 81 ? -8.808 -14.722 -1.824 1.00 51.62 81 GLN A O 1
ATOM 649 N N . THR A 1 82 ? -8.180 -12.602 -1.692 1.00 44.19 82 THR A N 1
ATOM 650 C CA . THR A 1 82 ? -9.573 -12.128 -1.797 1.00 44.19 82 THR A CA 1
ATOM 651 C C . THR A 1 82 ? -9.770 -11.266 -3.036 1.00 44.19 82 THR A C 1
ATOM 653 O O . THR A 1 82 ? -8.952 -10.416 -3.361 1.00 44.19 82 THR A O 1
ATOM 656 N N . ALA A 1 83 ? -10.876 -11.476 -3.758 1.00 39.88 83 ALA A N 1
ATOM 657 C CA . ALA A 1 83 ? -11.232 -10.730 -4.973 1.00 39.88 83 ALA A CA 1
ATOM 658 C C . ALA A 1 83 ? -11.403 -9.205 -4.760 1.00 39.88 83 ALA A C 1
ATOM 660 O O . ALA A 1 83 ? -11.751 -8.495 -5.700 1.00 39.88 83 ALA A O 1
ATOM 661 N N . LEU A 1 84 ? -11.189 -8.728 -3.529 1.00 37.81 84 LEU A N 1
ATOM 662 C CA . LEU A 1 84 ? -11.346 -7.355 -3.067 1.00 37.81 84 LEU A CA 1
ATOM 663 C C . LEU A 1 84 ? -10.020 -6.722 -2.600 1.00 37.81 84 LEU A C 1
ATOM 665 O O . LEU A 1 84 ? -10.005 -5.520 -2.356 1.00 37.81 84 LEU A O 1
ATOM 669 N N . GLU A 1 85 ? -8.929 -7.489 -2.479 1.00 49.34 85 GLU A N 1
ATOM 670 C CA . GLU A 1 85 ? -7.595 -6.963 -2.161 1.00 49.34 85 GLU A CA 1
ATOM 671 C C . GLU A 1 85 ? -6.812 -6.697 -3.453 1.00 49.34 85 GLU A C 1
ATOM 673 O O . GLU A 1 85 ? -6.456 -7.615 -4.201 1.00 49.34 85 GLU A O 1
ATOM 678 N N . ASP A 1 86 ? -6.526 -5.420 -3.719 1.00 55.31 86 ASP A N 1
ATOM 679 C CA . ASP A 1 86 ? -5.608 -5.021 -4.781 1.00 55.31 86 ASP A CA 1
ATOM 680 C C . ASP A 1 86 ? -4.215 -5.589 -4.475 1.00 55.31 86 ASP A C 1
ATOM 682 O O . ASP A 1 86 ? -3.591 -5.266 -3.464 1.00 55.31 86 ASP A O 1
ATOM 686 N N . GLY A 1 87 ? -3.704 -6.443 -5.364 1.00 63.16 87 GLY A N 1
ATOM 687 C CA . GLY A 1 87 ? -2.340 -6.951 -5.245 1.00 63.16 87 GLY A CA 1
ATOM 688 C C . GLY A 1 87 ? -1.321 -5.808 -5.238 1.00 63.16 87 GLY A C 1
ATOM 689 O O . GLY A 1 87 ? -1.417 -4.878 -6.041 1.00 63.16 87 GLY A O 1
ATOM 690 N N . ILE A 1 88 ? -0.328 -5.903 -4.355 1.00 74.50 88 ILE A N 1
ATOM 691 C CA . ILE A 1 88 ? 0.812 -4.999 -4.321 1.00 74.50 88 ILE A CA 1
ATOM 692 C C . ILE A 1 88 ? 1.772 -5.371 -5.445 1.00 74.50 88 ILE A C 1
ATOM 694 O O . ILE A 1 88 ? 2.159 -6.527 -5.582 1.00 74.50 88 ILE A O 1
ATOM 698 N N . TYR A 1 89 ? 2.200 -4.405 -6.245 1.00 81.75 89 TYR A N 1
ATOM 699 C CA . TYR A 1 89 ? 3.258 -4.639 -7.223 1.00 81.75 89 TYR A CA 1
ATOM 700 C C . TYR A 1 89 ? 4.191 -3.447 -7.323 1.00 81.75 89 TYR A C 1
ATOM 702 O O . TYR A 1 89 ? 3.753 -2.309 -7.224 1.00 81.75 89 TYR A O 1
ATOM 710 N N . SER A 1 90 ? 5.471 -3.690 -7.562 1.00 84.81 90 SER A N 1
ATOM 711 C CA . SER A 1 90 ? 6.474 -2.642 -7.725 1.00 84.81 90 SER A CA 1
ATOM 712 C C . SER A 1 90 ? 7.506 -3.108 -8.729 1.00 84.81 90 SER A C 1
ATOM 714 O O . SER A 1 90 ? 8.017 -4.213 -8.592 1.00 84.81 90 SER A O 1
ATOM 716 N N . PHE A 1 91 ? 7.812 -2.293 -9.730 1.00 88.69 91 PHE A N 1
ATOM 717 C CA . PHE A 1 91 ? 8.836 -2.578 -10.727 1.00 88.69 91 PHE A CA 1
ATOM 718 C C . PHE A 1 91 ? 9.791 -1.405 -10.828 1.00 88.69 91 PHE A C 1
ATOM 720 O O . PHE A 1 91 ? 9.374 -0.250 -10.764 1.00 88.69 91 PHE A O 1
ATOM 727 N N . SER A 1 92 ? 11.067 -1.707 -11.012 1.00 90.81 92 SER A N 1
ATOM 728 C CA . SER A 1 92 ? 12.144 -0.745 -11.156 1.00 90.81 92 SER A CA 1
ATOM 729 C C . SER A 1 92 ? 13.019 -1.152 -12.329 1.00 90.81 92 SER A C 1
ATOM 731 O O . SER A 1 92 ? 13.495 -2.279 -12.399 1.00 90.81 92 SER A O 1
ATOM 733 N N . LEU A 1 93 ? 13.278 -0.209 -13.219 1.00 90.69 93 LEU A N 1
ATOM 734 C CA . LEU A 1 93 ? 14.298 -0.288 -14.248 1.00 90.69 93 LEU A CA 1
ATOM 735 C C . LEU A 1 93 ? 15.385 0.723 -13.893 1.00 90.69 93 LEU A C 1
ATOM 737 O O . LEU A 1 93 ? 15.090 1.893 -13.673 1.00 90.69 93 LEU A O 1
ATOM 741 N N . ARG A 1 94 ? 16.635 0.291 -13.812 1.00 91.19 94 ARG A N 1
ATOM 742 C CA . ARG A 1 94 ? 17.786 1.140 -13.510 1.00 91.19 94 ARG A CA 1
ATOM 743 C C . ARG A 1 94 ? 18.807 1.000 -14.622 1.00 91.19 94 ARG A C 1
ATOM 745 O O . ARG A 1 94 ? 19.201 -0.108 -14.960 1.00 91.19 94 ARG A O 1
ATOM 752 N N . HIS A 1 95 ? 19.255 2.131 -15.131 1.00 88.56 95 HIS A N 1
ATOM 753 C CA . HIS A 1 95 ? 20.333 2.255 -16.090 1.00 88.56 95 HIS A CA 1
ATOM 754 C C . HIS A 1 95 ? 21.447 3.146 -15.520 1.00 88.56 95 HIS A C 1
ATOM 756 O O . HIS A 1 95 ? 21.203 3.925 -14.596 1.00 88.56 95 HIS A O 1
ATOM 762 N N . ARG A 1 96 ? 22.658 3.117 -16.089 1.00 83.31 96 ARG A N 1
ATOM 763 C CA . ARG A 1 96 ? 23.750 4.027 -15.672 1.00 83.31 96 ARG A CA 1
ATOM 764 C C . ARG A 1 96 ? 23.385 5.521 -15.740 1.00 83.31 96 ARG A C 1
ATOM 766 O O . ARG A 1 96 ? 23.938 6.322 -14.999 1.00 83.31 96 ARG A O 1
ATOM 773 N N . TYR A 1 97 ? 22.431 5.888 -16.599 1.00 84.56 97 TYR A N 1
ATOM 774 C CA . TYR A 1 97 ? 21.962 7.271 -16.781 1.00 84.56 97 TYR A CA 1
ATOM 775 C C . TYR A 1 97 ? 20.661 7.607 -16.046 1.00 84.56 97 TYR A C 1
ATOM 777 O O . TYR A 1 97 ? 20.168 8.723 -16.176 1.00 84.56 97 TYR A O 1
ATOM 785 N N . GLY A 1 98 ? 20.061 6.677 -15.300 1.00 88.62 98 GLY A N 1
ATOM 786 C CA . GLY A 1 98 ? 18.794 6.969 -14.635 1.00 88.62 98 GLY A CA 1
ATOM 787 C C . GLY A 1 98 ? 18.030 5.750 -14.147 1.00 88.62 98 GLY A C 1
ATOM 788 O O . GLY A 1 98 ? 18.498 4.618 -14.204 1.00 88.62 98 GLY A O 1
ATOM 789 N N . MET A 1 99 ? 16.816 5.971 -13.665 1.00 91.75 99 MET A N 1
ATOM 790 C CA . MET A 1 99 ? 15.901 4.914 -13.266 1.00 91.75 99 MET A CA 1
ATOM 791 C C . MET A 1 99 ? 14.452 5.278 -13.567 1.00 91.75 99 MET A C 1
ATOM 793 O O . MET A 1 99 ? 14.076 6.445 -13.578 1.00 91.75 99 MET A O 1
ATOM 797 N N . ALA A 1 100 ? 13.626 4.256 -13.733 1.00 89.69 100 ALA A N 1
ATOM 798 C CA . ALA A 1 100 ? 12.181 4.360 -13.749 1.00 89.69 100 ALA A CA 1
ATOM 799 C C . ALA A 1 100 ? 11.598 3.358 -12.749 1.00 89.69 100 ALA A C 1
ATOM 801 O O . ALA A 1 100 ? 12.032 2.210 -12.700 1.00 89.69 100 ALA A O 1
ATOM 802 N N . LYS A 1 101 ? 10.605 3.767 -11.964 1.00 89.56 101 LYS A N 1
ATOM 803 C CA . LYS A 1 101 ? 9.815 2.899 -11.090 1.00 89.56 101 LYS A CA 1
ATOM 804 C C . LYS A 1 101 ? 8.340 3.034 -11.422 1.00 89.56 101 LYS A C 1
ATOM 806 O O . LYS A 1 101 ? 7.877 4.132 -11.714 1.00 89.56 101 LYS A O 1
ATOM 811 N N . ILE A 1 102 ? 7.605 1.932 -11.349 1.00 87.88 102 ILE A N 1
ATOM 812 C CA . ILE A 1 102 ? 6.153 1.890 -11.528 1.00 87.88 102 ILE A CA 1
ATOM 813 C C . ILE A 1 102 ? 5.518 0.925 -10.530 1.00 87.88 102 ILE A C 1
ATOM 815 O O . ILE A 1 102 ? 6.069 -0.131 -10.230 1.00 87.88 102 ILE A O 1
ATOM 819 N N . GLY A 1 103 ? 4.326 1.268 -10.054 1.00 82.62 103 GLY A N 1
ATOM 820 C CA . GLY A 1 103 ? 3.560 0.453 -9.116 1.00 82.62 103 GLY A CA 1
ATOM 821 C C . GLY A 1 103 ? 3.474 1.128 -7.760 1.00 82.62 103 GLY A C 1
ATOM 822 O O . GLY A 1 103 ? 3.383 2.349 -7.696 1.00 82.62 103 GLY A O 1
ATOM 823 N N . GLN A 1 104 ? 3.458 0.340 -6.694 1.00 81.94 104 GLN A N 1
ATOM 824 C CA . GLN A 1 104 ? 3.393 0.795 -5.317 1.00 81.94 104 GLN A CA 1
ATOM 825 C C . GLN A 1 104 ? 4.790 0.904 -4.707 1.00 81.94 104 GLN A C 1
ATOM 827 O O . GLN A 1 104 ? 5.560 -0.058 -4.688 1.00 81.94 104 GLN A O 1
ATOM 832 N N . PHE A 1 105 ? 5.127 2.090 -4.214 1.00 75.44 105 PHE A N 1
ATOM 833 C CA . PHE A 1 105 ? 6.360 2.370 -3.483 1.00 75.44 105 PHE A CA 1
ATOM 834 C C . PHE A 1 105 ? 6.177 3.613 -2.609 1.00 75.44 105 PHE A C 1
ATOM 836 O O . PHE A 1 105 ? 5.245 4.386 -2.803 1.00 75.44 105 PHE A O 1
ATOM 843 N N . VAL A 1 106 ? 7.041 3.788 -1.614 1.00 74.75 106 VAL A N 1
ATOM 844 C CA . VAL A 1 106 ? 7.053 4.996 -0.780 1.00 74.75 106 VAL A CA 1
ATOM 845 C C . VAL A 1 106 ? 7.896 6.047 -1.504 1.00 74.75 106 VAL A C 1
ATOM 847 O O . VAL A 1 106 ? 9.102 5.823 -1.649 1.00 74.75 106 VAL A O 1
ATOM 850 N N . PRO A 1 107 ? 7.310 7.143 -2.018 1.00 73.06 107 PRO A N 1
ATOM 851 C CA . PRO A 1 107 ? 8.085 8.168 -2.694 1.00 73.06 107 PRO A CA 1
ATOM 852 C C . PRO A 1 107 ? 8.800 9.067 -1.680 1.00 73.06 107 PRO A C 1
ATOM 854 O O . PRO A 1 107 ? 8.289 9.357 -0.600 1.00 73.06 107 PRO A O 1
ATOM 857 N N . GLU A 1 108 ? 9.992 9.529 -2.045 1.00 71.75 108 GLU A N 1
ATOM 858 C CA . GLU A 1 108 ? 10.743 10.530 -1.286 1.00 71.75 108 GLU A CA 1
ATOM 859 C C . GLU A 1 108 ? 10.368 11.916 -1.823 1.00 71.75 108 GLU A C 1
ATOM 861 O O . GLU A 1 108 ? 10.993 12.419 -2.754 1.00 71.75 108 GLU A O 1
ATOM 866 N N . ILE A 1 109 ? 9.290 12.495 -1.285 1.00 67.88 109 ILE A N 1
ATOM 867 C CA . ILE A 1 109 ? 8.799 13.828 -1.664 1.00 67.88 109 ILE A CA 1
ATOM 868 C C . ILE A 1 109 ? 9.217 14.828 -0.585 1.00 67.88 109 ILE A C 1
ATOM 870 O O . ILE A 1 109 ? 8.879 14.666 0.590 1.00 67.88 109 ILE A O 1
ATOM 874 N N . ASN A 1 110 ? 9.942 15.876 -0.978 1.00 61.12 110 ASN A N 1
ATOM 875 C CA . ASN A 1 110 ? 10.351 16.935 -0.058 1.00 61.12 110 ASN A CA 1
ATOM 876 C C . ASN A 1 110 ? 9.122 17.616 0.564 1.00 61.12 110 ASN A C 1
ATOM 878 O O . ASN A 1 110 ? 8.205 18.023 -0.139 1.00 61.12 110 ASN A O 1
ATOM 882 N N . GLY A 1 111 ? 9.109 17.745 1.892 1.00 55.16 111 GLY A N 1
ATOM 883 C CA . GLY A 1 111 ? 7.989 18.338 2.634 1.00 55.16 111 GLY A CA 1
ATOM 884 C C . GLY A 1 111 ? 6.875 17.357 3.010 1.00 55.16 111 GLY A C 1
ATOM 885 O O . GLY A 1 111 ? 6.006 17.716 3.802 1.00 55.16 111 GLY A O 1
ATOM 886 N N . MET A 1 112 ? 6.920 16.109 2.530 1.00 52.84 112 MET A N 1
ATOM 887 C CA . MET A 1 112 ? 6.011 15.060 2.981 1.00 52.84 112 MET A CA 1
ATOM 888 C C . MET A 1 112 ? 6.629 14.300 4.162 1.00 52.84 112 MET A C 1
ATOM 890 O O . MET A 1 112 ? 7.595 13.556 4.014 1.00 52.84 112 MET A O 1
ATOM 894 N N . THR A 1 113 ? 6.085 14.506 5.360 1.00 49.47 113 THR A N 1
ATOM 895 C CA . THR A 1 113 ? 6.542 13.845 6.596 1.00 49.47 113 THR A CA 1
ATOM 896 C C . THR A 1 113 ? 6.016 12.418 6.745 1.00 49.47 113 THR A C 1
ATOM 898 O O . THR A 1 113 ? 6.672 11.585 7.374 1.00 49.47 113 THR A O 1
ATOM 901 N N . ASP A 1 114 ? 4.868 12.111 6.139 1.00 52.22 114 ASP A N 1
ATOM 902 C CA . ASP A 1 114 ? 4.247 10.792 6.216 1.00 52.22 114 ASP A CA 1
ATOM 903 C C . ASP A 1 114 ? 4.733 9.883 5.078 1.00 52.22 114 ASP A C 1
ATOM 905 O O . ASP A 1 114 ? 4.391 10.059 3.907 1.00 52.22 114 ASP A O 1
ATOM 909 N N . LYS A 1 115 ? 5.527 8.869 5.441 1.00 57.00 115 LYS A N 1
ATOM 910 C CA . LYS A 1 115 ? 5.986 7.802 4.541 1.00 57.00 115 LYS A CA 1
ATOM 911 C C . LYS A 1 115 ? 4.827 6.857 4.202 1.00 57.00 115 LYS A C 1
ATOM 913 O O . LYS A 1 115 ? 4.679 5.809 4.825 1.00 57.00 115 LYS A O 1
ATOM 918 N N . ALA A 1 116 ? 3.999 7.234 3.232 1.00 61.38 116 ALA A N 1
ATOM 919 C CA . ALA A 1 116 ? 2.893 6.412 2.745 1.00 61.38 116 ALA A CA 1
ATOM 920 C C . ALA A 1 116 ? 3.288 5.610 1.493 1.00 61.38 116 ALA A C 1
ATOM 922 O O . ALA A 1 116 ? 4.003 6.105 0.621 1.00 61.38 116 ALA A O 1
ATOM 923 N N . LEU A 1 117 ? 2.804 4.369 1.389 1.00 65.88 117 LEU A N 1
ATOM 924 C CA . LEU A 1 117 ? 2.917 3.575 0.166 1.00 65.88 117 LEU A CA 1
ATOM 925 C C . LEU A 1 117 ? 1.965 4.159 -0.885 1.00 65.88 117 LEU A C 1
ATOM 927 O O . LEU A 1 117 ? 0.750 4.101 -0.722 1.00 65.88 117 LEU A O 1
ATOM 931 N N . MET A 1 118 ? 2.507 4.712 -1.967 1.00 72.75 118 MET A N 1
ATOM 932 C CA . MET A 1 118 ? 1.724 5.323 -3.041 1.00 72.75 118 MET A CA 1
ATOM 933 C C . MET A 1 118 ? 1.823 4.514 -4.316 1.00 72.75 118 MET A C 1
ATOM 935 O O . MET A 1 118 ? 2.825 3.844 -4.549 1.00 72.75 118 MET A O 1
ATOM 939 N N . LYS A 1 119 ? 0.804 4.616 -5.169 1.00 75.69 119 LYS A N 1
ATOM 940 C CA . LYS A 1 119 ? 0.832 4.026 -6.501 1.00 75.69 119 LYS A CA 1
ATOM 941 C C . LYS A 1 119 ? 1.199 5.100 -7.511 1.00 75.69 119 LYS A C 1
ATOM 943 O O . LYS A 1 119 ? 0.643 6.193 -7.493 1.00 75.69 119 LYS A O 1
ATOM 948 N N . GLY A 1 120 ? 2.133 4.812 -8.402 1.00 79.94 120 GLY A N 1
ATOM 949 C CA . GLY A 1 120 ? 2.542 5.812 -9.368 1.00 79.94 120 GLY A CA 1
ATOM 950 C C . GLY A 1 120 ? 3.716 5.408 -10.228 1.00 79.94 120 GLY A C 1
ATOM 951 O O . GLY A 1 120 ? 4.034 4.226 -10.378 1.00 79.94 120 GLY A O 1
ATOM 952 N N . ILE A 1 121 ? 4.318 6.433 -10.817 1.00 83.12 121 ILE A N 1
ATOM 953 C CA . ILE A 1 121 ? 5.480 6.361 -11.686 1.00 83.12 121 ILE A CA 1
ATOM 954 C C . ILE A 1 121 ? 6.501 7.375 -11.174 1.00 83.12 121 ILE A C 1
ATOM 956 O O . ILE A 1 121 ? 6.161 8.516 -10.870 1.00 83.12 121 ILE A O 1
ATOM 960 N N . LEU A 1 122 ? 7.757 6.955 -11.092 1.00 84.94 122 LEU A N 1
ATOM 961 C CA . LEU A 1 122 ? 8.897 7.813 -10.795 1.00 84.94 122 LEU A CA 1
ATOM 962 C C . LEU A 1 122 ? 9.936 7.607 -11.886 1.00 84.94 122 LEU A C 1
ATOM 964 O O . LEU A 1 122 ? 10.308 6.474 -12.165 1.00 84.94 122 LEU A O 1
ATOM 968 N N . VAL A 1 123 ? 10.434 8.687 -12.466 1.00 86.31 123 VAL A N 1
ATOM 969 C CA . VAL A 1 123 ? 11.529 8.675 -13.430 1.00 86.31 123 VAL A CA 1
ATOM 970 C C . VAL A 1 123 ? 12.592 9.638 -12.932 1.00 86.31 123 VAL A C 1
ATOM 972 O O . VAL A 1 123 ? 12.300 10.797 -12.654 1.00 86.31 123 VAL A O 1
ATOM 975 N N . LYS A 1 124 ? 13.824 9.150 -12.819 1.00 87.06 124 LYS A N 1
ATOM 976 C CA . LYS A 1 124 ? 15.006 9.960 -12.533 1.00 87.06 124 LYS A CA 1
ATOM 977 C C . LYS A 1 124 ? 16.015 9.768 -13.650 1.00 87.06 124 LYS A C 1
ATOM 979 O O . LYS A 1 124 ? 16.248 8.638 -14.072 1.00 87.06 124 LYS A O 1
ATOM 984 N N . GLY A 1 125 ? 16.622 10.840 -14.117 1.00 85.88 125 GLY A N 1
ATOM 985 C CA . GLY A 1 125 ? 17.644 10.802 -15.151 1.00 85.88 125 GLY A CA 1
ATOM 986 C C . GLY A 1 125 ? 18.766 11.764 -14.824 1.00 85.88 125 GLY A C 1
ATOM 987 O O . GLY A 1 125 ? 18.520 12.838 -14.284 1.00 85.88 125 GLY A O 1
ATOM 988 N N . ASN A 1 126 ? 19.980 11.377 -15.186 1.00 81.38 126 ASN A N 1
ATOM 989 C CA . ASN A 1 126 ? 21.152 12.230 -15.128 1.00 81.38 126 ASN A CA 1
ATOM 990 C C . ASN A 1 126 ? 21.637 12.448 -16.557 1.00 81.38 126 ASN A C 1
ATOM 992 O O . ASN A 1 126 ? 21.949 11.486 -17.264 1.00 81.38 126 ASN A O 1
ATOM 996 N N . TYR A 1 127 ? 21.699 13.706 -16.976 1.00 75.75 127 TYR A N 1
ATOM 997 C CA . TYR A 1 127 ? 22.300 14.086 -18.247 1.00 75.75 127 TYR A CA 1
ATOM 998 C C . TYR A 1 127 ? 23.277 15.234 -18.004 1.00 75.75 127 TYR A C 1
ATOM 1000 O O . TYR A 1 127 ? 22.881 16.333 -17.604 1.00 75.75 127 TYR A O 1
ATOM 1008 N N . GLU A 1 128 ? 24.563 14.954 -18.223 1.00 80.56 128 GLU A N 1
ATOM 1009 C CA . GLU A 1 128 ? 25.677 15.834 -17.853 1.00 80.56 128 GLU A CA 1
ATOM 1010 C C . GLU A 1 128 ? 25.627 16.206 -16.357 1.00 80.56 128 GLU A C 1
ATOM 1012 O O . GLU A 1 128 ? 25.655 15.320 -15.507 1.00 80.56 128 GLU A O 1
ATOM 1017 N N . ASN A 1 129 ? 25.528 17.500 -16.037 1.00 77.75 129 ASN A N 1
ATOM 1018 C CA . ASN A 1 129 ? 25.441 18.029 -14.674 1.00 77.75 129 ASN A CA 1
ATOM 1019 C C . ASN A 1 129 ? 23.992 18.306 -14.228 1.00 77.75 129 ASN A C 1
ATOM 1021 O O . ASN A 1 129 ? 23.784 19.048 -13.270 1.00 77.75 129 ASN A O 1
ATOM 1025 N N . ASN A 1 130 ? 22.992 17.773 -14.939 1.00 72.94 130 ASN A N 1
ATOM 1026 C CA . ASN A 1 130 ? 21.581 18.016 -14.644 1.00 72.94 130 ASN A CA 1
ATOM 1027 C C . ASN A 1 130 ? 20.896 16.732 -14.169 1.00 72.94 130 ASN A C 1
ATOM 1029 O O . ASN A 1 130 ? 21.017 15.680 -14.802 1.00 72.94 130 ASN A O 1
ATOM 1033 N N . GLU A 1 131 ? 20.127 16.856 -13.088 1.00 80.69 131 GLU A N 1
ATOM 1034 C CA . GLU A 1 131 ? 19.211 15.826 -12.606 1.00 80.69 131 GLU A CA 1
ATOM 1035 C C . GLU A 1 131 ? 17.788 16.182 -13.047 1.00 80.69 131 GLU A C 1
ATOM 1037 O O . GLU A 1 131 ? 17.296 17.289 -12.814 1.00 80.69 131 GLU A O 1
ATOM 1042 N N . ILE A 1 132 ? 17.122 15.235 -13.699 1.00 79.25 132 ILE A N 1
ATOM 1043 C CA . ILE A 1 132 ? 15.725 15.347 -14.110 1.00 79.25 132 ILE A CA 1
ATOM 1044 C C . ILE A 1 132 ? 14.932 14.364 -13.264 1.00 79.25 132 ILE A C 1
ATOM 1046 O O . ILE A 1 132 ? 15.189 13.162 -13.315 1.00 79.25 132 ILE A O 1
ATOM 1050 N N . THR A 1 133 ? 13.943 14.864 -12.524 1.00 83.12 133 THR A N 1
ATOM 1051 C CA . THR A 1 133 ? 12.997 14.022 -11.787 1.00 83.12 133 THR A CA 1
ATOM 1052 C C . THR A 1 133 ? 11.578 14.325 -12.248 1.00 83.12 133 THR A C 1
ATOM 1054 O O . THR A 1 133 ? 11.059 15.425 -12.069 1.00 83.12 133 THR A O 1
ATOM 1057 N N . GLY A 1 134 ? 10.942 13.321 -12.844 1.00 80.62 134 GLY A N 1
ATOM 1058 C CA . GLY A 1 134 ? 9.523 13.328 -13.168 1.00 80.62 134 GLY A CA 1
ATOM 1059 C C . GLY A 1 134 ? 8.801 12.331 -12.280 1.00 80.62 134 GLY A C 1
ATOM 1060 O O . GLY A 1 134 ? 9.193 11.166 -12.206 1.00 80.62 134 GLY A O 1
ATOM 1061 N N . GLN A 1 135 ? 7.744 12.766 -11.608 1.00 81.19 135 GLN A N 1
ATOM 1062 C CA . GLN A 1 135 ? 6.981 11.890 -10.737 1.00 81.19 135 GLN A CA 1
ATOM 1063 C C . GLN A 1 135 ? 5.486 12.138 -10.855 1.00 81.19 135 GLN A C 1
ATOM 1065 O O . GLN A 1 135 ? 5.030 13.273 -10.971 1.00 81.19 135 GLN A O 1
ATOM 1070 N N . TYR A 1 136 ? 4.730 11.049 -10.832 1.00 75.75 136 TYR A N 1
ATOM 1071 C CA . TYR A 1 136 ? 3.280 11.072 -10.791 1.00 75.75 136 TYR A CA 1
ATOM 1072 C C . TYR A 1 136 ? 2.822 10.018 -9.803 1.00 75.75 136 TYR A C 1
ATOM 1074 O O . TYR A 1 136 ? 3.029 8.820 -10.015 1.00 75.75 136 TYR A O 1
ATOM 1082 N N . PHE A 1 137 ? 2.190 10.466 -8.728 1.00 73.06 137 PHE A N 1
ATOM 1083 C CA . PHE A 1 137 ? 1.652 9.590 -7.704 1.00 73.06 137 PHE A CA 1
ATOM 1084 C C . PHE A 1 137 ? 0.167 9.846 -7.553 1.00 73.06 137 PHE A C 1
ATOM 1086 O O . PHE A 1 137 ? -0.296 10.983 -7.619 1.00 73.06 137 PHE A O 1
ATOM 1093 N N . PHE A 1 138 ? -0.562 8.773 -7.302 1.00 63.03 138 PHE A N 1
ATOM 1094 C CA . PHE A 1 138 ? -1.901 8.839 -6.769 1.00 63.03 138 PHE A CA 1
ATOM 1095 C C . PHE A 1 138 ? -1.947 7.978 -5.516 1.00 63.03 138 PHE A C 1
ATOM 1097 O O . PHE A 1 138 ? -1.408 6.866 -5.446 1.00 63.03 138 PHE A O 1
ATOM 1104 N N . ASN A 1 139 ? -2.578 8.526 -4.488 1.00 54.47 139 ASN A N 1
ATOM 1105 C CA . ASN A 1 139 ? -2.800 7.775 -3.278 1.00 54.47 139 ASN A CA 1
ATOM 1106 C C . ASN A 1 139 ? -3.861 6.704 -3.568 1.00 54.47 139 ASN A C 1
ATOM 1108 O O . ASN A 1 139 ? -5.023 7.035 -3.773 1.00 54.47 139 ASN A O 1
ATOM 1112 N N . ASN A 1 140 ? -3.461 5.432 -3.627 1.00 48.41 140 ASN A N 1
ATOM 1113 C CA . ASN A 1 140 ? -4.418 4.322 -3.686 1.00 48.41 140 ASN A CA 1
ATOM 1114 C C . ASN A 1 140 ? -4.824 3.859 -2.275 1.00 48.41 140 ASN A C 1
ATOM 1116 O O . ASN A 1 140 ? -5.598 2.921 -2.154 1.00 48.41 140 ASN A O 1
ATOM 1120 N N . ILE A 1 141 ? -4.259 4.473 -1.226 1.00 51.38 141 ILE A N 1
ATOM 1121 C CA . ILE A 1 141 ? -4.362 4.041 0.168 1.00 51.38 141 ILE A CA 1
ATOM 1122 C C . ILE A 1 141 ? -4.515 5.282 1.064 1.00 51.38 141 ILE A C 1
ATOM 1124 O O . ILE A 1 141 ? -3.623 5.683 1.816 1.00 51.38 141 ILE A O 1
ATOM 1128 N N . ALA A 1 142 ? -5.649 5.973 0.935 1.00 53.31 142 ALA A N 1
ATOM 1129 C CA . ALA A 1 142 ? -5.992 7.062 1.842 1.00 53.31 142 ALA A CA 1
ATOM 1130 C C . ALA A 1 142 ? -6.368 6.473 3.209 1.00 53.31 142 ALA A C 1
ATOM 1132 O O . ALA A 1 142 ? -7.542 6.218 3.482 1.00 53.31 142 ALA A O 1
ATOM 1133 N N . PHE A 1 143 ? -5.369 6.254 4.068 1.00 59.03 143 PHE A N 1
ATOM 1134 C CA . PHE A 1 143 ? -5.626 6.004 5.479 1.00 59.03 143 PHE A CA 1
ATOM 1135 C C . PHE A 1 143 ? -6.254 7.259 6.081 1.00 59.03 143 PHE A C 1
ATOM 1137 O O . PHE A 1 143 ? -5.603 8.293 6.238 1.00 59.03 143 PHE A O 1
ATOM 1144 N N . THR A 1 144 ? -7.531 7.172 6.420 1.00 73.12 144 THR A N 1
ATOM 1145 C CA . THR A 1 144 ? -8.179 8.161 7.270 1.00 73.12 144 THR A CA 1
ATOM 1146 C C . THR A 1 144 ? -7.774 7.872 8.703 1.00 73.12 144 THR A C 1
ATOM 1148 O O . THR A 1 144 ? -7.833 6.729 9.149 1.00 73.12 144 THR A O 1
ATOM 1151 N N . LYS A 1 145 ? -7.347 8.909 9.426 1.00 80.44 145 LYS A N 1
ATOM 1152 C CA . LYS A 1 145 ? -7.096 8.836 10.863 1.00 80.44 145 LYS A CA 1
ATOM 1153 C C . LYS A 1 145 ? -8.187 9.589 11.602 1.00 80.44 145 LYS A C 1
ATOM 1155 O O . LYS A 1 145 ? -8.343 10.793 11.412 1.00 80.44 145 LYS A O 1
ATOM 1160 N N . GLU A 1 146 ? -8.855 8.897 12.504 1.00 82.25 146 GLU A N 1
ATOM 1161 C CA . GLU A 1 146 ? -9.829 9.470 13.418 1.00 82.25 146 GLU A CA 1
ATOM 1162 C C . GLU A 1 146 ? -9.367 9.348 14.860 1.00 82.25 146 GLU A C 1
ATOM 1164 O O . GLU A 1 146 ? -8.620 8.438 15.229 1.00 82.25 146 GLU A O 1
ATOM 1169 N N . LYS A 1 147 ? -9.796 10.320 15.662 1.00 86.69 147 LYS A N 1
ATOM 1170 C CA . LYS A 1 147 ? -9.666 10.313 17.112 1.00 86.69 147 LYS A CA 1
ATOM 1171 C C . LYS A 1 147 ? -11.076 10.349 17.675 1.00 86.69 147 LYS A C 1
ATOM 1173 O O . LYS A 1 147 ? -11.829 11.261 17.346 1.00 86.69 147 LYS A O 1
ATOM 1178 N N . ILE A 1 148 ? -11.399 9.366 18.494 1.00 85.56 148 ILE A N 1
ATOM 1179 C CA . ILE A 1 148 ? -12.676 9.237 19.176 1.00 85.56 148 ILE A CA 1
ATOM 1180 C C . ILE A 1 148 ? -12.392 9.432 20.661 1.00 85.56 148 ILE A C 1
ATOM 1182 O O . ILE A 1 148 ? -11.541 8.745 21.230 1.00 85.56 148 ILE A O 1
ATOM 1186 N N . GLU A 1 149 ? -13.066 10.404 21.259 1.00 83.69 149 GLU A N 1
ATOM 1187 C CA . GLU A 1 149 ? -13.023 10.629 22.701 1.00 83.69 149 GLU A CA 1
ATOM 1188 C C . GLU A 1 149 ? -13.909 9.604 23.402 1.00 83.69 149 GLU A C 1
ATOM 1190 O O . GLU A 1 149 ? -14.976 9.242 22.895 1.00 83.69 149 GLU A O 1
ATOM 1195 N N . GLY A 1 150 ? -13.458 9.115 24.555 1.00 78.06 150 GLY A N 1
ATOM 1196 C CA . GLY A 1 150 ? -14.287 8.247 25.369 1.00 78.06 150 GLY A CA 1
ATOM 1197 C C . GLY A 1 150 ? -15.550 8.939 25.852 1.00 78.06 150 GLY A C 1
ATOM 1198 O O . GLY A 1 150 ? -15.590 10.146 26.078 1.00 78.06 150 GLY A O 1
ATOM 1199 N N . ASN A 1 151 ? -16.598 8.141 25.986 1.00 81.56 151 ASN A N 1
ATOM 1200 C CA . ASN A 1 151 ? -17.917 8.578 26.430 1.00 81.56 151 ASN A CA 1
ATOM 1201 C C . ASN A 1 151 ? -18.461 7.689 27.562 1.00 81.56 151 ASN A C 1
ATOM 1203 O O . ASN A 1 151 ? -19.660 7.715 27.840 1.00 81.56 151 ASN A O 1
ATOM 1207 N N . GLY A 1 152 ? -17.603 6.864 28.175 1.00 84.06 152 GLY A N 1
ATOM 1208 C CA . GLY A 1 152 ? -17.993 5.923 29.222 1.00 84.06 152 GLY A CA 1
ATOM 1209 C C . GLY A 1 152 ? -18.786 4.719 28.706 1.00 84.06 152 GLY A C 1
ATOM 1210 O O . GLY A 1 152 ? -19.505 4.092 29.479 1.00 84.06 152 GLY A O 1
ATOM 1211 N N . THR A 1 153 ? -18.673 4.380 27.416 1.00 84.50 153 THR A N 1
ATOM 1212 C CA . THR A 1 153 ? -19.295 3.183 26.821 1.00 84.50 153 THR A CA 1
ATOM 1213 C C . THR A 1 153 ? -18.257 2.284 26.144 1.00 84.50 153 THR A C 1
ATOM 1215 O O . THR A 1 153 ? -17.117 2.691 25.915 1.00 84.50 153 THR A O 1
ATOM 1218 N N . GLU A 1 154 ? -18.633 1.046 25.823 1.00 82.88 154 GLU A N 1
ATOM 1219 C CA . GLU A 1 154 ? -17.824 0.137 24.992 1.00 82.88 154 GLU A CA 1
ATOM 1220 C C . GLU A 1 154 ? -17.995 0.392 23.480 1.00 82.88 154 GLU A C 1
ATOM 1222 O O . GLU A 1 154 ? -17.279 -0.180 22.658 1.00 82.88 154 GLU A O 1
ATOM 1227 N N . GLY A 1 155 ? -18.898 1.301 23.104 1.00 85.56 155 GLY A N 1
ATOM 1228 C CA . GLY A 1 155 ? -19.299 1.569 21.728 1.00 85.56 155 GLY A CA 1
ATOM 1229 C C . GLY A 1 155 ? -20.766 1.188 21.471 1.00 85.56 155 GLY A C 1
ATOM 1230 O O . GLY A 1 155 ? -21.533 1.032 22.423 1.00 85.56 155 GLY A O 1
ATOM 1231 N N . PRO A 1 156 ? -21.182 1.074 20.195 1.00 85.06 156 PRO A N 1
ATOM 1232 C CA . PRO A 1 156 ? -20.368 1.241 18.992 1.00 85.06 156 PRO A CA 1
ATOM 1233 C C . PRO A 1 156 ? -19.951 2.700 18.747 1.00 85.06 156 PRO A C 1
ATOM 1235 O O . PRO A 1 156 ? -20.764 3.622 18.776 1.00 85.06 156 PRO A O 1
ATOM 1238 N N . PHE A 1 157 ? -18.673 2.904 18.448 1.00 84.31 157 PHE A N 1
ATOM 1239 C CA . PHE A 1 157 ? -18.110 4.162 17.980 1.00 84.31 157 PHE A CA 1
ATOM 1240 C C . PHE A 1 157 ? -18.155 4.205 16.459 1.00 84.31 157 PHE A C 1
ATOM 1242 O O . PHE A 1 157 ? -17.517 3.395 15.783 1.00 84.31 157 PHE A O 1
ATOM 1249 N N . ARG A 1 158 ? -18.905 5.160 15.915 1.00 82.44 158 ARG A N 1
ATOM 1250 C CA . ARG A 1 158 ? -19.066 5.303 14.473 1.00 82.44 158 ARG A CA 1
ATOM 1251 C C . ARG A 1 158 ? -17.958 6.160 13.880 1.00 82.44 158 ARG A C 1
ATOM 1253 O O . ARG A 1 158 ? -17.776 7.308 14.281 1.00 82.44 158 ARG A O 1
ATOM 1260 N N . LEU A 1 159 ? -17.254 5.601 12.907 1.00 81.19 159 LEU A N 1
ATOM 1261 C CA . LEU A 1 159 ? -16.270 6.305 12.099 1.00 81.19 159 LEU A CA 1
ATOM 1262 C C . LEU A 1 159 ? -16.966 7.251 11.117 1.00 81.19 159 LEU A C 1
ATOM 1264 O O . LEU A 1 159 ? -18.111 7.042 10.707 1.00 81.19 159 LEU A O 1
ATOM 1268 N N . LYS A 1 160 ? -16.254 8.298 10.709 1.00 77.00 160 LYS A N 1
ATOM 1269 C CA . LYS A 1 160 ? -16.733 9.295 9.748 1.00 77.00 160 LYS A CA 1
ATOM 1270 C C . LYS A 1 160 ? -17.091 8.685 8.393 1.00 77.00 160 LYS A C 1
ATOM 1272 O O . LYS A 1 160 ? -17.997 9.192 7.729 1.00 77.00 160 LYS A O 1
ATOM 1277 N N . TYR A 1 161 ? -16.382 7.640 7.968 1.00 72.81 161 TYR A N 1
ATOM 1278 C CA . TYR A 1 161 ? -16.616 6.972 6.692 1.00 72.81 161 TYR A CA 1
ATOM 1279 C C . TYR A 1 161 ? -17.073 5.519 6.877 1.00 72.81 161 TYR A C 1
ATOM 1281 O O . TYR A 1 161 ? -16.667 4.820 7.802 1.00 72.81 161 TYR A O 1
ATOM 1289 N N . ALA A 1 162 ? -17.924 5.087 5.949 1.00 68.06 162 ALA A N 1
ATOM 1290 C CA . ALA A 1 162 ? -18.434 3.728 5.793 1.00 68.06 162 ALA A CA 1
ATOM 1291 C C . ALA A 1 162 ? -17.721 3.029 4.615 1.00 68.06 162 ALA A C 1
ATOM 1293 O O . ALA A 1 162 ? -16.867 3.634 3.962 1.00 68.06 162 ALA A O 1
ATOM 1294 N N . ASP A 1 163 ? -18.065 1.770 4.325 1.00 68.81 163 ASP A N 1
ATOM 1295 C CA . ASP A 1 163 ? -17.453 0.982 3.237 1.00 68.81 163 ASP A CA 1
ATOM 1296 C C . ASP A 1 163 ? -15.920 0.911 3.314 1.00 68.81 163 ASP A C 1
ATOM 1298 O O . ASP A 1 163 ? -15.169 1.182 2.366 1.00 68.81 163 ASP A O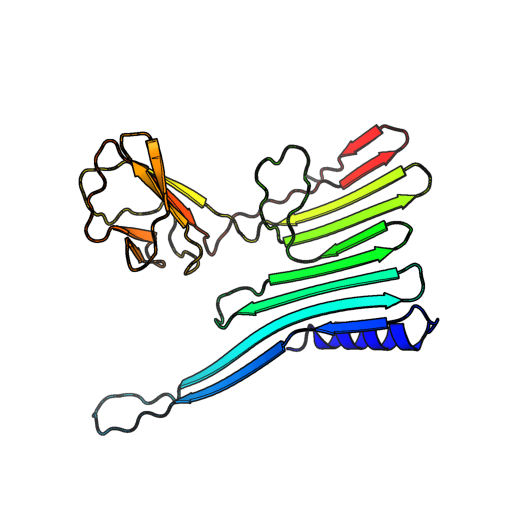 1
ATOM 1302 N N . LEU A 1 164 ? -15.459 0.514 4.490 1.00 71.50 164 LEU A N 1
ATOM 1303 C CA . LEU A 1 164 ? -14.059 0.362 4.825 1.00 71.50 164 LEU A CA 1
ATOM 1304 C C . LEU A 1 164 ? -13.459 -0.875 4.148 1.00 71.50 164 LEU A C 1
ATOM 1306 O O . LEU A 1 164 ? -14.140 -1.879 3.899 1.00 71.50 164 LEU A O 1
ATOM 1310 N N . ILE A 1 165 ? -12.160 -0.827 3.865 1.00 74.12 165 ILE A N 1
ATOM 1311 C CA . ILE A 1 165 ? -11.429 -2.001 3.379 1.00 74.12 165 ILE A CA 1
ATOM 1312 C C . ILE A 1 165 ? -11.209 -2.948 4.562 1.00 74.12 165 ILE A C 1
ATOM 1314 O O . ILE A 1 165 ? -10.689 -2.552 5.607 1.00 74.12 165 ILE A O 1
ATOM 1318 N N . ASN A 1 166 ? -11.636 -4.203 4.412 1.00 73.19 166 ASN A N 1
ATOM 1319 C CA . ASN A 1 166 ? -11.576 -5.189 5.487 1.00 73.19 166 ASN A CA 1
ATOM 1320 C C . ASN A 1 166 ? -10.123 -5.459 5.904 1.00 73.19 166 ASN A C 1
ATOM 1322 O O . ASN A 1 166 ? -9.303 -5.821 5.069 1.00 73.19 166 ASN A O 1
ATOM 1326 N N . GLY A 1 167 ? -9.816 -5.300 7.194 1.00 75.81 167 GLY A N 1
ATOM 1327 C CA . GLY A 1 167 ? -8.484 -5.533 7.756 1.00 75.81 167 GLY A CA 1
ATOM 1328 C C . GLY A 1 167 ? -7.480 -4.409 7.521 1.00 75.81 167 GLY A C 1
ATOM 1329 O O . GLY A 1 167 ? -6.312 -4.585 7.855 1.00 75.81 167 GLY A O 1
ATOM 1330 N N . SER A 1 168 ? -7.915 -3.277 6.963 1.00 76.31 168 SER A N 1
ATOM 1331 C CA . SER A 1 168 ? -7.068 -2.092 6.791 1.00 76.31 168 SER A CA 1
ATOM 1332 C C . SER A 1 168 ? -6.884 -1.286 8.080 1.00 76.31 168 SER A C 1
ATOM 1334 O O . SER A 1 168 ? -6.046 -0.387 8.140 1.00 76.31 168 SER A O 1
ATOM 1336 N N . GLU A 1 169 ? -7.681 -1.558 9.111 1.00 85.69 169 GLU A N 1
ATOM 1337 C CA . GLU A 1 169 ? -7.717 -0.745 10.311 1.00 85.69 169 GLU A CA 1
ATOM 1338 C C . GLU A 1 169 ? -6.566 -1.039 11.282 1.00 85.69 169 GLU A C 1
ATOM 1340 O O . GLU A 1 169 ? -6.191 -2.183 11.541 1.00 85.69 169 GLU A O 1
ATOM 1345 N N . ILE A 1 170 ? -6.044 0.023 11.888 1.00 84.69 170 ILE A N 1
ATOM 1346 C CA . ILE A 1 170 ? -5.166 -0.021 13.052 1.00 84.69 170 ILE A CA 1
ATOM 1347 C C . ILE A 1 170 ? -5.848 0.785 14.148 1.00 84.69 170 ILE A C 1
ATOM 1349 O O . ILE A 1 170 ? -6.103 1.981 13.978 1.00 84.69 170 ILE A O 1
ATOM 1353 N N . VAL A 1 171 ? -6.110 0.132 15.278 1.00 87.25 171 VAL A N 1
ATOM 1354 C CA . VAL A 1 171 ? -6.759 0.739 16.439 1.00 87.25 171 VAL A CA 1
ATOM 1355 C C . VAL A 1 171 ? -5.745 0.865 17.572 1.00 87.25 171 VAL A C 1
ATOM 1357 O O . VAL A 1 171 ? -5.157 -0.121 18.016 1.00 87.25 171 VAL A O 1
ATOM 1360 N N . GLU A 1 172 ? -5.528 2.090 18.033 1.00 89.38 172 GLU A N 1
ATOM 1361 C CA . GLU A 1 172 ? -4.675 2.429 19.168 1.00 89.38 172 GLU A CA 1
ATOM 1362 C C . GLU A 1 172 ? -5.540 3.051 20.265 1.00 89.38 172 GLU A C 1
ATOM 1364 O O . GLU A 1 172 ? -6.326 3.955 20.007 1.00 89.38 172 GLU A O 1
ATOM 1369 N N . LEU A 1 173 ? -5.355 2.612 21.500 1.00 92.38 173 LEU A N 1
ATOM 1370 C CA . LEU A 1 173 ? -5.893 3.267 22.680 1.00 92.38 173 LEU A CA 1
ATOM 1371 C C . LEU A 1 173 ? -4.809 4.148 23.303 1.00 92.38 173 LEU A C 1
ATOM 1373 O O . LEU A 1 173 ? -3.678 3.691 23.482 1.00 92.38 173 LEU A O 1
ATOM 1377 N N . ILE A 1 174 ? -5.163 5.376 23.669 1.00 88.62 174 ILE A N 1
ATOM 1378 C CA . ILE A 1 174 ? -4.384 6.232 24.563 1.00 88.62 174 ILE A CA 1
ATOM 1379 C C . ILE A 1 174 ? -5.125 6.293 25.894 1.00 88.62 174 ILE A C 1
ATOM 1381 O O . ILE A 1 174 ? -6.245 6.801 25.940 1.00 88.62 174 ILE A O 1
ATOM 1385 N N . ASP A 1 175 ? -4.517 5.761 26.951 1.00 89.62 175 ASP A N 1
ATOM 1386 C CA . ASP A 1 175 ? -5.103 5.814 28.290 1.00 89.62 175 ASP A CA 1
ATOM 1387 C C . ASP A 1 175 ? -4.920 7.192 28.954 1.00 89.62 175 ASP A C 1
ATOM 1389 O O . ASP A 1 175 ? -4.251 8.088 28.430 1.00 89.62 175 ASP A O 1
ATOM 1393 N N . LYS A 1 176 ? -5.502 7.348 30.146 1.00 89.25 176 LYS A N 1
ATOM 1394 C CA . LYS A 1 176 ? -5.417 8.561 30.979 1.00 89.25 176 LYS A CA 1
ATOM 1395 C C . LYS A 1 176 ? -3.988 9.000 31.337 1.00 89.25 176 LYS A C 1
ATOM 1397 O O . LYS A 1 176 ? -3.774 10.156 31.689 1.00 89.25 176 LYS A O 1
ATOM 1402 N N . GLU A 1 177 ? -3.022 8.083 31.286 1.00 90.00 177 GLU A N 1
ATOM 1403 C CA . GLU A 1 177 ? -1.601 8.332 31.563 1.00 90.00 177 GLU A CA 1
ATOM 1404 C C . GLU A 1 177 ? -0.826 8.669 30.275 1.00 90.00 177 GLU A C 1
ATOM 1406 O O . GLU A 1 177 ? 0.375 8.936 30.310 1.00 90.00 177 GLU A O 1
ATOM 1411 N N . GLY A 1 178 ? -1.509 8.693 29.124 1.00 84.12 178 GLY A N 1
ATOM 1412 C CA . GLY A 1 178 ? -0.932 8.983 27.816 1.00 84.12 178 GLY A CA 1
ATOM 1413 C C . GLY A 1 178 ? -0.239 7.783 27.168 1.00 84.12 178 GLY A C 1
ATOM 1414 O O . GLY A 1 178 ? 0.394 7.935 26.115 1.00 84.12 178 GLY A O 1
ATOM 1415 N N . LYS A 1 179 ? -0.339 6.585 27.754 1.00 86.50 179 LYS A N 1
ATOM 1416 C CA . LYS A 1 179 ? 0.292 5.383 27.215 1.00 86.50 179 LYS A CA 1
ATOM 1417 C C . LYS A 1 179 ? -0.521 4.856 26.041 1.00 86.50 179 LYS A C 1
ATOM 1419 O O . LYS A 1 179 ? -1.741 4.719 26.097 1.00 86.50 179 LYS A O 1
ATOM 1424 N N . ARG A 1 180 ? 0.191 4.520 24.962 1.00 89.06 180 ARG A N 1
ATOM 1425 C CA . ARG A 1 180 ? -0.401 3.953 23.749 1.00 89.06 180 ARG A CA 1
ATOM 1426 C C . ARG A 1 180 ? -0.372 2.436 23.761 1.00 89.06 180 ARG A C 1
ATOM 1428 O O . ARG A 1 180 ? 0.686 1.840 23.959 1.00 89.06 180 ARG A O 1
ATOM 1435 N N . THR A 1 181 ? -1.512 1.829 23.458 1.00 87.38 181 THR A N 1
ATOM 1436 C CA . THR A 1 181 ? -1.660 0.378 23.314 1.00 87.38 181 THR A CA 1
ATOM 1437 C C . THR A 1 181 ? -2.340 0.064 21.989 1.00 87.38 181 THR A C 1
ATOM 1439 O O . THR A 1 181 ? -3.419 0.575 21.710 1.00 87.38 181 THR A O 1
ATOM 1442 N N . VAL A 1 182 ? -1.717 -0.778 21.163 1.00 85.19 182 VAL A N 1
ATOM 1443 C CA . VAL A 1 182 ? -2.335 -1.271 19.922 1.00 85.19 182 VAL A CA 1
ATOM 1444 C C . VAL A 1 182 ? -3.308 -2.391 20.274 1.00 85.19 182 VAL A C 1
ATOM 1446 O O . VAL A 1 182 ? -2.909 -3.370 20.905 1.00 85.19 182 VAL A O 1
ATOM 1449 N N . LEU A 1 183 ? -4.562 -2.247 19.855 1.00 86.31 183 LEU A N 1
ATOM 1450 C CA . LEU A 1 183 ? -5.615 -3.233 20.078 1.00 86.31 183 LEU A CA 1
ATOM 1451 C C . LEU A 1 183 ? -5.640 -4.264 18.940 1.00 86.31 183 LEU A C 1
ATOM 1453 O O . LEU A 1 183 ? -5.350 -3.952 17.782 1.00 86.31 183 LEU A O 1
ATOM 1457 N N . ARG A 1 184 ? -6.009 -5.508 19.250 1.00 82.88 184 ARG A N 1
ATOM 1458 C CA . ARG A 1 184 ? -6.105 -6.622 18.299 1.00 82.88 184 ARG A CA 1
ATOM 1459 C C . ARG A 1 184 ? -7.559 -6.897 17.928 1.00 82.88 184 ARG A C 1
ATOM 1461 O O . ARG A 1 184 ? -8.382 -7.204 18.792 1.00 82.88 184 ARG A O 1
ATOM 1468 N N . ARG A 1 185 ? -7.857 -6.873 16.626 1.00 84.81 185 ARG A N 1
ATOM 1469 C CA . ARG A 1 185 ? -9.177 -7.228 16.083 1.00 84.81 185 ARG A CA 1
ATOM 1470 C C . ARG A 1 185 ? -9.610 -8.615 16.566 1.00 84.81 185 ARG A C 1
ATOM 1472 O O . ARG A 1 185 ? -8.798 -9.534 16.639 1.00 84.81 185 ARG A O 1
ATOM 1479 N N . ASN A 1 186 ? -10.900 -8.760 16.856 1.00 83.81 186 ASN A N 1
ATOM 1480 C CA . ASN A 1 186 ? -11.579 -9.938 17.404 1.00 83.81 186 ASN A CA 1
ATOM 1481 C C . ASN A 1 186 ? -11.252 -10.287 18.859 1.00 83.81 186 ASN A C 1
ATOM 1483 O O . ASN A 1 186 ? -12.092 -10.934 19.488 1.00 83.81 186 ASN A O 1
ATOM 1487 N N . ASN A 1 187 ? -10.124 -9.828 19.400 1.00 80.81 187 ASN A N 1
ATOM 1488 C CA . ASN A 1 187 ? -9.777 -10.016 20.807 1.00 80.81 187 ASN A CA 1
ATOM 1489 C C . ASN A 1 187 ? -10.218 -8.814 21.644 1.00 80.81 187 ASN A C 1
ATOM 1491 O O . ASN A 1 187 ? -10.991 -8.977 22.581 1.00 80.81 187 ASN A O 1
ATOM 1495 N N . ASP A 1 188 ? -9.773 -7.622 21.249 1.00 88.56 188 ASP A N 1
ATOM 1496 C CA . AS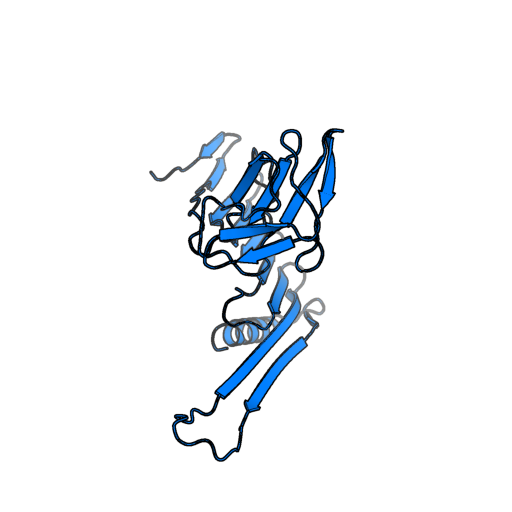P A 1 188 ? -9.939 -6.385 22.018 1.00 88.56 188 ASP A CA 1
ATOM 1497 C C . ASP A 1 188 ? -11.061 -5.498 21.457 1.00 88.56 188 ASP A C 1
ATOM 1499 O O . ASP A 1 188 ? -11.593 -4.647 22.161 1.00 88.56 188 ASP A O 1
ATOM 1503 N N . TYR A 1 189 ? -11.429 -5.685 20.186 1.00 93.56 189 TYR A N 1
ATOM 1504 C CA . TYR A 1 189 ? -12.530 -4.967 19.540 1.00 93.56 189 TYR A CA 1
ATOM 1505 C C . TYR A 1 189 ? -13.145 -5.772 18.388 1.00 93.56 189 TYR A C 1
ATOM 1507 O O . TYR A 1 189 ? -12.575 -6.759 17.905 1.00 93.56 189 TYR A O 1
ATOM 1515 N N . SER A 1 190 ? -14.318 -5.343 17.937 1.00 87.56 190 SER A N 1
ATOM 1516 C CA . SER A 1 190 ? -14.950 -5.739 16.683 1.00 87.56 190 SER A CA 1
ATOM 1517 C C . SER A 1 190 ? -15.210 -4.507 15.813 1.00 87.56 190 SER A C 1
ATOM 1519 O O . SER A 1 190 ? -15.254 -3.386 16.316 1.00 87.56 190 SER A O 1
ATOM 1521 N N . ILE A 1 191 ? -15.313 -4.704 14.499 1.00 88.19 191 ILE A N 1
ATOM 1522 C CA . ILE A 1 191 ? -15.569 -3.622 13.548 1.00 88.19 191 ILE A CA 1
ATOM 1523 C C . ILE A 1 191 ? -16.529 -4.090 12.453 1.00 88.19 191 ILE A C 1
ATOM 1525 O O . ILE A 1 191 ? -16.359 -5.162 11.867 1.00 88.19 191 ILE A O 1
ATOM 1529 N N . ASN A 1 192 ? -17.533 -3.269 12.160 1.00 81.25 192 ASN A N 1
ATOM 1530 C CA . ASN A 1 192 ? -18.412 -3.421 11.013 1.00 81.25 192 ASN A CA 1
ATOM 1531 C C . ASN A 1 192 ? -17.875 -2.578 9.851 1.00 81.25 192 ASN A C 1
ATOM 1533 O O . ASN A 1 192 ? -18.110 -1.375 9.787 1.00 81.25 192 ASN A O 1
ATOM 1537 N N . TYR A 1 193 ? -17.189 -3.215 8.902 1.00 73.50 193 TYR A N 1
ATOM 1538 C CA . TYR A 1 193 ? -16.596 -2.529 7.745 1.00 73.50 193 TYR A CA 1
ATOM 1539 C C . TYR A 1 193 ? -17.608 -1.864 6.815 1.00 73.50 193 TYR A C 1
ATOM 1541 O O . TYR A 1 193 ? -17.249 -0.936 6.099 1.00 73.50 193 TYR A O 1
ATOM 1549 N N . ILE A 1 194 ? -18.858 -2.331 6.796 1.00 67.62 194 ILE A N 1
ATOM 1550 C CA . ILE A 1 194 ? -19.899 -1.730 5.958 1.00 67.62 194 ILE A CA 1
ATOM 1551 C C . ILE A 1 194 ? -20.386 -0.447 6.624 1.00 67.62 194 ILE A C 1
ATOM 1553 O O . ILE A 1 194 ? -20.444 0.594 5.982 1.00 67.62 194 ILE A O 1
ATOM 1557 N N . ALA A 1 195 ? -20.699 -0.509 7.918 1.00 69.88 195 ALA A N 1
ATOM 1558 C CA . ALA A 1 195 ? -21.279 0.616 8.645 1.00 69.88 195 ALA A CA 1
ATOM 1559 C C . ALA A 1 195 ? -20.245 1.622 9.182 1.00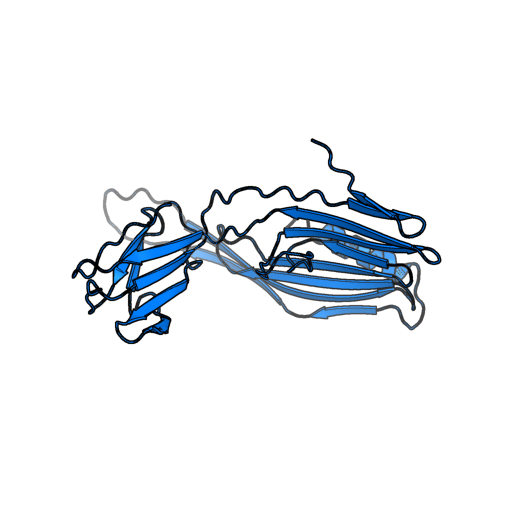 69.88 195 ALA A C 1
ATOM 1561 O O . ALA A 1 195 ? -20.612 2.764 9.449 1.00 69.88 195 ALA A O 1
ATOM 1562 N N . GLY A 1 196 ? -18.979 1.214 9.313 1.00 75.31 196 GLY A N 1
ATOM 1563 C CA . GLY A 1 196 ? -17.920 2.000 9.947 1.00 75.31 196 GLY A CA 1
ATOM 1564 C C . GLY A 1 196 ? -17.986 1.998 11.477 1.00 75.31 196 GLY A C 1
ATOM 1565 O O . GLY A 1 196 ? -17.480 2.921 12.099 1.00 75.31 196 GLY A O 1
ATOM 1566 N N . ASP A 1 197 ? -18.617 1.001 12.099 1.00 85.12 197 ASP A N 1
ATOM 1567 C CA . ASP A 1 197 ? -18.820 0.972 13.554 1.00 85.12 197 ASP A CA 1
ATOM 1568 C C . ASP A 1 197 ? -17.746 0.111 14.239 1.00 85.12 197 ASP A C 1
ATOM 1570 O O . ASP A 1 197 ? -17.523 -1.025 13.823 1.00 85.12 197 ASP A O 1
ATOM 1574 N N . ILE A 1 198 ? -17.097 0.626 15.286 1.00 89.81 198 ILE A N 1
ATOM 1575 C CA . ILE A 1 198 ? -16.127 -0.099 16.126 1.00 89.81 198 ILE A CA 1
ATOM 1576 C C . ILE A 1 198 ? -16.694 -0.292 17.527 1.00 89.81 198 ILE A C 1
ATOM 1578 O O . ILE A 1 198 ? -17.144 0.660 18.149 1.00 89.81 198 ILE A O 1
ATOM 1582 N N . GLU A 1 199 ? -16.595 -1.499 18.064 1.00 90.81 199 GLU A N 1
ATOM 1583 C CA . GLU A 1 199 ? -17.043 -1.834 19.417 1.00 90.81 199 GLU A CA 1
ATOM 1584 C C . GLU A 1 199 ? -15.899 -2.499 20.181 1.00 90.81 199 GLU A C 1
ATOM 1586 O O . GLU A 1 199 ? -15.297 -3.462 19.699 1.00 90.81 199 GLU A O 1
ATOM 1591 N N . LEU A 1 200 ? -15.564 -1.974 21.355 1.00 90.62 200 LEU A N 1
ATOM 1592 C CA . LEU A 1 200 ? -14.557 -2.554 22.234 1.00 90.62 200 LEU A CA 1
ATOM 1593 C C . LEU A 1 200 ? -15.113 -3.808 22.906 1.00 90.62 200 LEU A C 1
ATOM 1595 O O . LEU A 1 200 ? -16.292 -3.896 23.223 1.00 90.62 200 LEU A O 1
ATOM 1599 N N . LYS A 1 201 ? -14.252 -4.798 23.135 1.00 90.25 201 LYS A N 1
ATOM 1600 C CA . LYS A 1 201 ? -14.622 -6.029 23.835 1.00 90.25 201 LYS A CA 1
ATOM 1601 C C . LYS A 1 201 ? -14.104 -5.988 25.260 1.00 90.25 201 LYS A C 1
ATOM 1603 O O . LYS A 1 201 ? -12.909 -5.796 25.477 1.00 90.25 201 LYS A O 1
ATOM 1608 N N . ASN A 1 202 ? -14.988 -6.255 26.220 1.00 89.69 202 ASN A N 1
ATOM 1609 C CA . ASN A 1 202 ? -14.654 -6.359 27.645 1.00 89.69 202 ASN A CA 1
ATOM 1610 C C . ASN A 1 202 ? -13.974 -5.097 28.213 1.00 89.69 202 ASN A C 1
ATOM 1612 O O . ASN A 1 202 ? -13.174 -5.192 29.147 1.00 89.69 202 ASN A O 1
ATOM 1616 N N . ARG A 1 203 ? -14.244 -3.923 27.628 1.00 89.44 203 ARG A N 1
ATOM 1617 C CA . ARG A 1 203 ? -13.635 -2.657 28.037 1.00 89.44 203 ARG A CA 1
ATOM 1618 C C . AR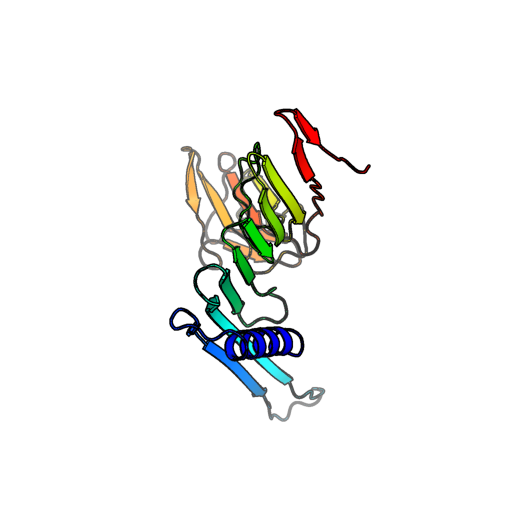G A 1 203 ? -14.521 -1.467 27.682 1.00 89.44 203 ARG A C 1
ATOM 1620 O O . ARG A 1 203 ? -15.005 -1.363 26.562 1.00 89.44 203 ARG A O 1
ATOM 1627 N N . ILE A 1 204 ? -14.601 -0.525 28.614 1.00 88.56 204 ILE A N 1
ATOM 1628 C CA . ILE A 1 204 ? -15.194 0.799 28.425 1.00 88.56 204 ILE A CA 1
ATOM 1629 C C . ILE A 1 204 ? -14.101 1.795 28.007 1.00 88.56 204 ILE A C 1
ATOM 1631 O O . ILE A 1 204 ? -12.975 1.730 28.509 1.00 88.56 204 ILE A O 1
ATOM 1635 N N . LEU A 1 205 ? -14.424 2.700 27.078 1.00 89.81 205 LEU A N 1
ATOM 1636 C CA . LEU A 1 205 ? -13.583 3.850 26.740 1.00 89.81 205 LEU A CA 1
ATOM 1637 C C . LEU A 1 205 ? -13.962 5.031 27.644 1.00 89.81 205 LEU A C 1
ATOM 1639 O O . LEU A 1 205 ? -14.989 5.684 27.438 1.00 89.81 205 LEU A O 1
ATOM 1643 N N . GLU A 1 206 ? -13.145 5.286 28.660 1.00 85.81 206 GLU A N 1
ATOM 1644 C CA . GLU A 1 206 ? -13.405 6.325 29.664 1.00 85.81 206 GLU A CA 1
ATOM 1645 C C . GLU A 1 206 ? -13.275 7.739 29.074 1.00 85.81 206 GLU A C 1
ATOM 1647 O O . GLU A 1 206 ? -12.502 7.962 28.147 1.00 85.81 206 GLU A O 1
ATOM 1652 N N . ASN A 1 207 ? -13.976 8.728 29.639 1.00 84.94 207 ASN A N 1
ATOM 1653 C CA . ASN A 1 207 ? -14.027 10.110 29.115 1.00 84.94 207 ASN A CA 1
ATOM 1654 C C . ASN A 1 207 ? -12.662 10.817 28.973 1.00 84.94 207 ASN A C 1
ATOM 1656 O O . ASN A 1 207 ? -12.562 11.851 28.319 1.00 84.94 207 ASN A O 1
ATOM 1660 N N . ASN A 1 208 ? -11.616 10.304 29.618 1.00 88.12 208 ASN A N 1
ATOM 1661 C CA . ASN A 1 208 ? -10.246 10.814 29.558 1.00 88.12 208 ASN A CA 1
ATOM 1662 C C . ASN A 1 208 ? -9.301 9.924 28.731 1.00 88.12 208 ASN A C 1
ATOM 1664 O O . ASN A 1 208 ? -8.084 10.093 28.797 1.00 88.12 208 ASN A O 1
ATOM 1668 N N . GLU A 1 209 ? -9.851 8.986 27.967 1.00 88.75 209 GLU A N 1
ATOM 1669 C CA . GLU A 1 209 ? -9.129 8.106 27.057 1.00 88.75 209 GLU A CA 1
ATOM 1670 C C . GLU A 1 209 ? -9.473 8.439 25.603 1.00 88.75 209 GLU A C 1
ATOM 1672 O O . GLU A 1 209 ? -10.522 9.009 25.291 1.00 88.75 209 GLU A O 1
ATOM 1677 N N . LEU A 1 210 ? -8.566 8.083 24.694 1.00 88.75 210 LEU A N 1
ATOM 1678 C CA . LEU A 1 210 ? -8.745 8.297 23.261 1.00 88.75 210 LEU A CA 1
ATOM 1679 C C . LEU A 1 210 ? -8.599 6.986 22.508 1.00 88.75 210 LEU A C 1
ATOM 1681 O O . LEU A 1 210 ? -7.612 6.270 22.674 1.00 88.75 210 LEU A O 1
ATOM 1685 N N . LEU A 1 211 ? -9.521 6.739 21.589 1.00 91.25 211 LEU A N 1
ATOM 1686 C CA . LEU A 1 211 ? -9.375 5.708 20.577 1.00 91.25 211 LEU A CA 1
ATOM 1687 C C . LEU A 1 211 ? -8.910 6.364 19.275 1.00 91.25 211 LEU A C 1
ATOM 1689 O O . LEU A 1 211 ? -9.582 7.226 18.711 1.00 91.25 211 LEU A O 1
ATOM 1693 N N . ILE A 1 212 ? -7.732 5.984 18.796 1.00 89.31 212 ILE A N 1
ATOM 1694 C CA . ILE A 1 212 ? -7.209 6.393 17.497 1.00 89.31 212 ILE A CA 1
ATOM 1695 C C . ILE A 1 212 ? -7.421 5.255 16.515 1.00 89.31 212 ILE A C 1
ATOM 1697 O O . ILE A 1 212 ? -6.880 4.167 16.691 1.00 89.31 212 ILE A O 1
ATOM 1701 N N . VAL A 1 213 ? -8.146 5.536 15.440 1.00 87.50 213 VAL A N 1
ATOM 1702 C CA . VAL A 1 213 ? -8.439 4.559 14.393 1.00 87.50 213 VAL A CA 1
ATOM 1703 C C . VAL A 1 213 ? -7.858 5.071 13.090 1.00 87.50 213 VAL A C 1
ATOM 1705 O O . VAL A 1 213 ? -8.196 6.161 12.634 1.00 87.50 213 VAL A O 1
ATOM 1708 N N . LYS A 1 214 ? -6.956 4.299 12.494 1.00 84.44 214 LYS A N 1
ATOM 1709 C CA . LYS A 1 214 ? -6.463 4.523 11.132 1.00 84.44 214 LYS A CA 1
ATOM 1710 C C . LYS A 1 214 ? -7.086 3.462 10.250 1.00 84.44 214 LYS A C 1
ATOM 1712 O O . LYS A 1 214 ? -7.021 2.308 10.638 1.00 84.44 214 LYS A O 1
ATOM 1717 N N . TYR A 1 215 ? -7.676 3.812 9.117 1.00 77.06 215 TYR A N 1
ATOM 1718 C CA . TYR A 1 215 ? -8.369 2.839 8.271 1.00 77.06 215 TYR A CA 1
ATOM 1719 C C . TYR A 1 215 ? -8.462 3.320 6.822 1.00 77.06 215 TYR A C 1
ATOM 1721 O O . TYR A 1 215 ? -8.370 4.519 6.555 1.00 77.06 215 TYR A O 1
ATOM 1729 N N . GLU A 1 216 ? -8.673 2.403 5.884 1.00 76.94 216 GLU A N 1
ATOM 1730 C CA . GLU A 1 216 ? -8.834 2.726 4.465 1.00 76.94 216 GLU A CA 1
ATOM 1731 C C . GLU A 1 216 ? -10.305 2.678 4.041 1.00 76.94 216 GLU A C 1
ATOM 1733 O O . GLU A 1 216 ? -11.094 1.869 4.536 1.00 76.94 216 GLU A O 1
ATOM 1738 N N . THR A 1 217 ? -10.667 3.524 3.075 1.00 65.56 217 THR A N 1
ATOM 1739 C CA . THR A 1 217 ? -12.003 3.538 2.460 1.00 65.56 217 THR A CA 1
ATOM 1740 C C . THR A 1 217 ? -11.909 3.140 0.996 1.00 65.56 217 THR A C 1
ATOM 1742 O O . THR A 1 217 ? -10.931 3.456 0.318 1.00 65.56 217 THR A O 1
ATOM 1745 N N . LYS A 1 218 ? -12.957 2.498 0.472 1.00 58.38 218 LYS A N 1
ATOM 1746 C CA . LYS A 1 218 ? -13.021 2.127 -0.952 1.00 58.38 218 LYS A CA 1
ATOM 1747 C C . LYS A 1 218 ? -13.054 3.328 -1.914 1.00 58.38 218 LYS A C 1
ATOM 1749 O O . LYS A 1 218 ? -12.788 3.151 -3.096 1.00 58.38 218 LYS A O 1
ATOM 1754 N N . ASN A 1 219 ? -13.330 4.537 -1.416 1.00 51.47 219 ASN A N 1
ATOM 1755 C CA . ASN A 1 219 ? -13.447 5.773 -2.202 1.00 51.47 219 ASN A CA 1
ATOM 1756 C C . ASN A 1 219 ? -12.299 6.771 -1.935 1.00 51.47 219 ASN A C 1
ATOM 1758 O O . ASN A 1 219 ? -12.516 7.981 -1.983 1.00 51.47 219 ASN A O 1
ATOM 1762 N N . GLY A 1 220 ? -11.094 6.284 -1.611 1.00 46.22 220 GLY A N 1
ATOM 1763 C CA . GLY A 1 220 ? -9.949 7.116 -1.226 1.00 46.22 220 GLY A CA 1
ATOM 1764 C C . GLY A 1 220 ? -9.712 8.326 -2.144 1.00 46.22 220 GLY A C 1
ATOM 1765 O O . GLY A 1 220 ? -9.623 8.195 -3.363 1.00 46.22 220 GLY A O 1
ATOM 1766 N N . ALA A 1 221 ? -9.612 9.513 -1.537 1.00 39.53 221 ALA A N 1
ATOM 1767 C CA . ALA A 1 221 ? -9.415 10.782 -2.227 1.00 39.53 221 ALA A CA 1
ATOM 1768 C C . ALA A 1 221 ? -8.185 10.763 -3.157 1.00 39.53 221 ALA A C 1
ATOM 1770 O O . ALA A 1 221 ? -7.074 10.414 -2.750 1.00 39.53 221 ALA A O 1
ATOM 1771 N N . HIS A 1 222 ? -8.386 11.199 -4.402 1.00 35.59 222 HIS A N 1
ATOM 1772 C CA . HIS A 1 222 ? -7.324 11.383 -5.384 1.00 35.59 222 HIS A CA 1
ATOM 1773 C C . HIS A 1 222 ? -6.477 12.608 -5.025 1.00 35.59 222 HIS A C 1
ATOM 1775 O O . HIS A 1 222 ? -6.899 13.745 -5.221 1.00 35.59 222 HIS A O 1
ATOM 1781 N N . TYR A 1 223 ? -5.255 12.391 -4.550 1.00 35.31 223 TYR A N 1
ATOM 1782 C CA . TYR A 1 223 ? -4.243 13.443 -4.545 1.00 35.31 223 TYR A CA 1
ATOM 1783 C C . TYR A 1 223 ? -3.493 13.379 -5.876 1.00 35.31 223 TYR A C 1
ATOM 1785 O O . TYR A 1 223 ? -2.748 12.433 -6.117 1.00 35.31 223 TYR A O 1
ATOM 1793 N N . ARG A 1 224 ? -3.729 14.360 -6.754 1.00 33.81 224 ARG A N 1
ATOM 1794 C CA . ARG A 1 224 ? -2.913 14.612 -7.949 1.00 33.81 224 ARG A CA 1
ATOM 1795 C C . ARG A 1 224 ? -1.781 15.544 -7.526 1.00 33.81 224 ARG A C 1
ATOM 1797 O O . ARG A 1 224 ? -1.997 16.742 -7.388 1.00 33.81 224 ARG A O 1
ATOM 1804 N N . LEU A 1 225 ? -0.596 14.990 -7.285 1.00 37.50 225 LEU A N 1
ATOM 1805 C CA . LEU A 1 225 ? 0.637 15.772 -7.199 1.00 37.50 225 LEU A CA 1
ATOM 1806 C C . LEU A 1 225 ? 1.361 15.615 -8.535 1.00 37.50 225 LEU A C 1
ATOM 1808 O O . LEU A 1 225 ? 2.014 14.603 -8.784 1.00 37.50 225 LEU A O 1
ATOM 1812 N N . GLU A 1 226 ? 1.184 16.595 -9.418 1.00 38.03 226 GLU A N 1
ATOM 1813 C CA . GLU A 1 226 ? 2.009 16.752 -10.615 1.00 38.03 226 GLU A CA 1
ATOM 1814 C C . GLU A 1 226 ? 3.170 17.678 -10.276 1.00 38.03 226 GLU A C 1
ATOM 1816 O O . GLU A 1 226 ? 3.084 18.894 -10.421 1.00 38.03 226 GLU A O 1
ATOM 1821 N N . GLU A 1 227 ? 4.259 17.094 -9.787 1.00 38.03 227 GLU A N 1
ATOM 1822 C CA . GLU A 1 227 ? 5.519 17.806 -9.619 1.00 38.03 227 GLU A CA 1
ATOM 1823 C C . GLU A 1 227 ? 6.528 17.254 -10.624 1.00 38.03 227 GLU A C 1
ATOM 1825 O O . GLU A 1 227 ? 7.229 16.275 -10.371 1.00 38.03 227 GLU A O 1
ATOM 1830 N N . ALA A 1 228 ? 6.581 17.871 -11.802 1.00 34.47 228 ALA A N 1
ATOM 1831 C CA . ALA A 1 228 ? 7.728 17.737 -12.686 1.00 34.47 228 ALA A CA 1
ATOM 1832 C C . ALA A 1 228 ? 8.768 18.774 -12.251 1.00 34.47 228 ALA A C 1
ATOM 1834 O O . ALA A 1 228 ? 8.546 19.977 -12.410 1.00 34.47 228 ALA A O 1
ATOM 1835 N N . HIS A 1 229 ? 9.885 18.312 -11.685 1.00 38.28 229 HIS A N 1
ATOM 1836 C CA . HIS A 1 229 ? 11.008 19.176 -11.335 1.00 38.28 229 HIS A CA 1
ATOM 1837 C C . HIS A 1 229 ? 12.005 19.157 -12.489 1.00 38.28 229 HIS A C 1
ATOM 1839 O O . HIS A 1 229 ? 12.696 18.163 -12.725 1.00 38.28 229 HIS A O 1
ATOM 1845 N N . TYR A 1 230 ? 12.059 20.265 -13.226 1.00 34.50 230 TYR A N 1
ATOM 1846 C CA . TYR A 1 230 ? 13.080 20.508 -14.237 1.00 34.50 230 TYR A CA 1
ATOM 1847 C C . TYR A 1 230 ? 14.112 21.478 -13.662 1.00 34.50 230 TYR A C 1
ATOM 1849 O O . TYR A 1 230 ? 13.791 22.636 -13.388 1.00 34.50 230 TYR A O 1
ATOM 1857 N N . ALA A 1 231 ? 15.341 21.006 -13.452 1.00 30.23 231 ALA A N 1
ATOM 1858 C CA . ALA A 1 231 ? 16.461 21.847 -13.051 1.00 30.23 231 ALA A CA 1
ATOM 1859 C C . ALA A 1 231 ? 17.342 22.134 -14.274 1.00 30.23 231 ALA A C 1
ATOM 1861 O O . ALA A 1 231 ? 17.973 21.230 -14.818 1.00 30.23 231 ALA A O 1
ATOM 1862 N N . TYR A 1 232 ? 17.394 23.396 -14.705 1.00 34.28 232 TYR A N 1
ATOM 1863 C CA . TYR A 1 232 ? 18.324 23.865 -15.738 1.00 34.28 232 TYR A CA 1
ATOM 1864 C C . TYR A 1 232 ? 19.151 25.012 -15.168 1.00 34.28 232 TYR A C 1
ATOM 1866 O O . TYR A 1 232 ? 18.595 26.019 -14.735 1.00 34.28 232 TYR A O 1
ATOM 1874 N N . ARG A 1 233 ? 20.482 24.858 -15.135 1.00 31.53 233 ARG A N 1
ATOM 1875 C CA . ARG A 1 233 ? 21.425 25.865 -14.600 1.00 31.53 233 ARG A CA 1
ATOM 1876 C C . ARG A 1 233 ? 21.049 26.388 -13.197 1.00 31.53 233 ARG A C 1
ATOM 1878 O O . ARG A 1 233 ? 20.960 27.596 -12.994 1.00 31.53 233 ARG A O 1
ATOM 1885 N N . ASN A 1 234 ? 20.829 25.494 -12.229 1.00 37.81 234 ASN A N 1
ATOM 1886 C CA . ASN A 1 234 ? 20.450 25.832 -10.842 1.00 37.81 234 ASN A CA 1
ATOM 1887 C C . ASN A 1 234 ? 19.124 26.606 -10.688 1.00 37.81 234 ASN A C 1
ATOM 1889 O O . ASN A 1 234 ? 18.885 27.212 -9.645 1.00 37.81 234 ASN A O 1
ATOM 1893 N N . GLN A 1 235 ? 18.252 26.584 -11.697 1.00 31.56 235 GLN A N 1
ATOM 1894 C CA . GLN A 1 235 ? 16.893 27.109 -11.594 1.00 31.56 235 GLN A CA 1
ATOM 1895 C C . GLN A 1 235 ? 15.902 25.947 -11.622 1.00 31.56 235 GLN A C 1
ATOM 1897 O O . GLN A 1 235 ? 15.869 25.176 -12.583 1.00 31.56 235 GLN A O 1
ATOM 1902 N N . THR A 1 236 ? 15.128 25.813 -10.545 1.00 35.53 236 THR A N 1
ATOM 1903 C CA . THR A 1 236 ? 14.041 24.838 -10.418 1.00 35.53 236 THR A CA 1
ATOM 1904 C C . THR A 1 236 ? 12.787 25.422 -11.055 1.00 35.53 236 THR A C 1
ATOM 1906 O O . THR A 1 236 ? 12.268 26.435 -10.586 1.00 35.53 236 THR A O 1
ATOM 1909 N N . PHE A 1 237 ? 12.284 24.790 -12.110 1.00 36.62 237 PHE A N 1
ATOM 1910 C CA . PHE A 1 237 ? 11.013 25.154 -12.727 1.00 36.62 237 PHE A CA 1
ATOM 1911 C C . PHE A 1 237 ? 9.968 24.099 -12.373 1.00 36.62 237 PHE A C 1
ATOM 1913 O O . PHE A 1 237 ? 10.079 22.947 -12.792 1.00 36.62 237 PHE A O 1
ATOM 1920 N N . GLY A 1 238 ? 8.960 24.497 -11.594 1.00 34.22 238 GLY A N 1
ATOM 1921 C CA . GLY A 1 238 ? 7.765 23.691 -11.368 1.00 34.22 238 GLY A CA 1
ATOM 1922 C C . GLY A 1 238 ? 6.770 23.922 -12.500 1.00 34.22 238 GLY A C 1
ATOM 1923 O O . GLY A 1 238 ? 6.246 25.026 -12.647 1.00 34.22 238 GLY A O 1
ATOM 1924 N N . LEU A 1 239 ? 6.504 22.898 -13.309 1.00 36.03 239 LEU A N 1
ATOM 1925 C CA . LEU A 1 239 ? 5.421 22.933 -14.292 1.00 36.03 239 LEU A CA 1
ATOM 1926 C C . LEU A 1 239 ? 4.136 22.433 -13.629 1.00 36.03 239 LEU A C 1
ATOM 1928 O O . LEU A 1 239 ? 3.836 21.244 -13.656 1.00 36.03 239 LEU A O 1
ATOM 1932 N N . GLY A 1 240 ? 3.385 23.351 -13.020 1.00 27.53 240 GLY A N 1
ATOM 1933 C CA . GLY A 1 240 ? 2.005 23.089 -12.619 1.00 27.53 240 GLY A CA 1
ATOM 1934 C C . GLY A 1 240 ? 1.072 23.320 -13.805 1.00 27.53 240 GLY A C 1
ATOM 1935 O O . GLY A 1 240 ? 0.917 24.460 -14.243 1.00 27.53 240 GLY A O 1
ATOM 1936 N N . ILE A 1 241 ? 0.441 22.268 -14.328 1.00 30.50 241 ILE A N 1
ATOM 1937 C CA . ILE A 1 241 ? -0.717 22.425 -15.216 1.00 30.50 241 ILE A CA 1
ATOM 1938 C C . ILE A 1 241 ? -1.946 22.516 -14.305 1.00 30.50 241 ILE A C 1
ATOM 1940 O O . ILE A 1 241 ? -2.237 21.574 -13.569 1.00 30.50 241 ILE A O 1
ATOM 1944 N N . LYS A 1 242 ? -2.605 23.682 -14.309 1.00 28.64 242 LYS A N 1
ATOM 1945 C CA . LYS A 1 242 ? -3.859 23.928 -13.576 1.00 28.64 242 LYS A CA 1
ATOM 1946 C C . LYS A 1 242 ? -4.984 23.013 -14.051 1.00 28.64 242 LYS A C 1
ATOM 1948 O O . LYS A 1 242 ? -5.084 22.801 -15.280 1.00 28.64 242 LYS A O 1
#

Secondary structure (DSSP, 8-state):
-HHHHHHHHHHHHHHHHS--TT-EEEEEEEEEEEEEEE------TT-----EEEEEEEEEEEEEEEETTTEEEEEEEEE-S-TTSPPEEEEEEEETTEEEEEEEE----TT--S---EEEEEEEEEETTEEEEEEEEE-S--EEEEEEE--SB--PEEPS--SBPTT--EEEEE-TT--EEEEPBTTTEEEETTTTEEEESS--B-TT-EEEEEEEBTT-----EEEEEEEETTEEEE----

pLDDT: mean 70.55, std 17.59, range [27.53, 93.56]

Foldseek 3Di:
DPPVVVVVVVLVVLLVPQDDPQWDKDKDDDKDKDWDWDDDDDDDPPDDDDTDIDIFIWDWIWMWTDRPDFKIKIKTWGDDGDPQDDIFIKIKIGGPFWIKIATWDQDDDPPDPDRDTWGWMWIWGHDPPWIWIWIWTWRPFPWDKDKDAFDFAQDQDADPDAQFDPPQKWKWKQDLVRDIDTDDDPPQWHADRHRRTIGGDPDGRDRSMMIMMITGHPCHDTDTDGFGFGDDPNDTDGDDDD